Protein AF-A0A947CPV9-F1 (afdb_monomer_lite)

Foldseek 3Di:
DDDPPPPPPDPPPDPDLQLVQEPADDPLVSVLLSVLLSLCVSCVVCLLVDPDDQDDDPVLSVQLNVCSVPPSSVEREYEDDCVVVPQPDPDQWAFDDDPVDTYIYGPVVSCLVVQHWSLSSSLSSQQSVCVSSVGDFPCPAADPPDNPHTHRVSSVVSSVSCVVVVRGGRSVPDDDPPPPVPPD

Sequence (184 aa):
RFIIAAVLAFVFASGDAQANRTNNCSDEAQANIALAVRFINNNMDRLKNPPFSLGKRRGQRRRIHRKMDRKLGKLRYGCKAAVLCPVGDTKNGHAMWGIMGRKVRLCYDNMKHRGFQFCGLVRTVAHEFGHTVGIPKDPFAQHGKNRSDRVYQFGRFARELCEEAGLQRPLDALPRWTSWKKRY

pLDDT: mean 74.18, std 18.19, range [35.5, 95.12]

Secondary structure (DSSP, 8-state):
---------------TTTGGGEESS-HHHHHHHHHHHHHHHHTHHHHHS-SS-S-SSHHHHHHHHHHHHHHTTTPEEEEPPGGGS-TT----EEEEEETTEEEEEE-HHHHHHTT-BHHHHHHHHHHHHHHHHTPPPPSS-B-TT-TT-B--HHHHHHHHHHHHTT---BGGGSPPTTSGGG--

Structure (mmCIF, N/CA/C/O backbone):
data_AF-A0A947CPV9-F1
#
_entry.id   AF-A0A947CPV9-F1
#
loop_
_atom_site.group_PDB
_atom_site.id
_atom_site.type_symbol
_atom_site.label_atom_id
_atom_site.label_alt_id
_atom_site.label_comp_id
_atom_site.label_asym_id
_atom_site.label_entity_id
_atom_site.label_seq_id
_atom_site.pdbx_PDB_ins_code
_atom_site.Cartn_x
_atom_site.Cartn_y
_atom_site.Cartn_z
_atom_site.occupancy
_atom_site.B_iso_or_equiv
_atom_site.auth_seq_id
_atom_site.auth_comp_id
_atom_site.auth_asym_id
_atom_site.auth_atom_id
_atom_site.pdbx_PDB_model_num
ATOM 1 N N . ARG A 1 1 ? -3.943 -37.230 22.444 1.00 42.28 1 ARG A N 1
ATOM 2 C CA . ARG A 1 1 ? -3.894 -35.746 22.447 1.00 42.28 1 ARG A CA 1
ATOM 3 C C . ARG A 1 1 ? -3.947 -35.294 20.990 1.00 42.28 1 ARG A C 1
ATOM 5 O O . ARG A 1 1 ? -2.935 -35.396 20.316 1.00 42.28 1 ARG A O 1
ATOM 12 N N . PHE A 1 2 ? -5.121 -34.924 20.476 1.00 35.56 2 PHE A N 1
ATOM 13 C CA . PHE A 1 2 ? -5.287 -34.503 19.080 1.00 35.56 2 PHE A CA 1
ATOM 14 C C . PHE A 1 2 ? -5.106 -32.986 18.986 1.00 35.56 2 PHE A C 1
ATOM 16 O O . PHE A 1 2 ? -5.856 -32.238 19.608 1.00 35.56 2 PHE A O 1
ATOM 23 N N . ILE A 1 3 ? -4.088 -32.537 18.251 1.00 42.34 3 ILE A N 1
ATOM 24 C CA . ILE A 1 3 ? -3.888 -31.123 17.924 1.00 42.34 3 ILE A CA 1
ATOM 25 C C . ILE A 1 3 ? -4.722 -30.849 16.673 1.00 42.34 3 ILE A C 1
ATOM 27 O O . ILE A 1 3 ? -4.358 -31.261 15.574 1.00 42.34 3 ILE A O 1
ATOM 31 N N . ILE A 1 4 ? -5.867 -30.190 16.844 1.00 43.88 4 ILE A N 1
ATOM 32 C CA . ILE A 1 4 ? -6.674 -29.696 15.727 1.00 43.88 4 ILE A CA 1
ATOM 33 C C . ILE A 1 4 ? -5.951 -28.464 15.175 1.00 43.88 4 ILE A C 1
ATOM 35 O O . ILE A 1 4 ? -6.055 -27.366 15.720 1.00 43.88 4 ILE A O 1
ATOM 39 N N . ALA A 1 5 ? -5.175 -28.653 14.109 1.00 45.81 5 ALA A N 1
ATOM 40 C CA . ALA A 1 5 ? -4.642 -27.557 13.316 1.00 45.81 5 ALA A CA 1
ATOM 41 C C . ALA A 1 5 ? -5.803 -26.920 12.537 1.00 45.81 5 ALA A C 1
ATOM 43 O O . ALA A 1 5 ? -6.198 -27.397 11.475 1.00 45.81 5 ALA A O 1
ATOM 44 N N . ALA A 1 6 ? -6.391 -25.861 13.094 1.00 45.59 6 ALA A N 1
ATOM 45 C CA . ALA A 1 6 ? -7.371 -25.044 12.396 1.00 45.59 6 ALA A CA 1
ATOM 46 C C . ALA A 1 6 ? -6.669 -24.286 11.258 1.00 45.59 6 ALA A C 1
ATOM 48 O O . ALA A 1 6 ? -6.104 -23.210 11.452 1.00 45.59 6 ALA A O 1
ATOM 49 N N . VAL A 1 7 ? -6.676 -24.870 10.060 1.00 47.88 7 VAL A N 1
ATOM 50 C CA . VAL A 1 7 ? -6.301 -24.175 8.830 1.00 47.88 7 VAL A CA 1
ATOM 51 C C . VAL A 1 7 ? -7.384 -23.132 8.566 1.00 47.88 7 VAL A C 1
ATOM 53 O O . VAL A 1 7 ? -8.476 -23.449 8.099 1.00 47.88 7 VAL A O 1
ATOM 56 N N . LEU A 1 8 ? -7.096 -21.877 8.915 1.00 45.81 8 LEU A N 1
ATOM 57 C CA . LEU A 1 8 ? -7.877 -20.711 8.509 1.00 45.81 8 LEU A CA 1
ATOM 58 C C . LEU A 1 8 ? -7.854 -20.629 6.978 1.00 45.81 8 LEU A C 1
ATOM 60 O O . LEU A 1 8 ? -6.946 -20.054 6.378 1.00 45.81 8 LEU A O 1
ATOM 64 N N . ALA A 1 9 ? -8.849 -21.242 6.341 1.00 47.69 9 ALA A N 1
ATOM 65 C CA . ALA A 1 9 ? -9.106 -21.098 4.921 1.00 47.69 9 ALA A CA 1
ATOM 66 C C . ALA A 1 9 ? -9.527 -19.646 4.649 1.00 47.69 9 ALA A C 1
ATOM 68 O O . ALA A 1 9 ? -10.671 -19.246 4.866 1.00 47.69 9 ALA A O 1
ATOM 69 N N . PHE A 1 10 ? -8.574 -18.827 4.205 1.00 48.62 10 PHE A N 1
ATOM 70 C CA . PHE A 1 10 ? -8.852 -17.488 3.706 1.00 48.62 10 PHE A CA 1
ATOM 71 C C . PHE A 1 10 ? -9.607 -17.609 2.379 1.00 48.62 10 PHE A C 1
ATOM 73 O O . PHE A 1 10 ? -9.025 -17.890 1.334 1.00 48.62 10 PHE A O 1
ATOM 80 N N . VAL A 1 11 ? -10.919 -17.393 2.418 1.00 45.25 11 VAL A N 1
ATOM 81 C CA . VAL A 1 11 ? -11.762 -17.343 1.220 1.00 45.25 11 VAL A CA 1
ATOM 82 C C . VAL A 1 11 ? -11.415 -16.075 0.426 1.00 45.25 11 VAL A C 1
ATOM 84 O O . VAL A 1 11 ? -11.828 -14.968 0.768 1.00 45.25 11 VAL A O 1
ATOM 87 N N . PHE A 1 12 ? -10.627 -16.214 -0.645 1.00 51.81 12 PHE A N 1
ATOM 88 C CA . PHE A 1 12 ? -10.235 -15.120 -1.546 1.00 51.81 12 PHE A CA 1
ATOM 89 C C . PHE A 1 12 ? -11.281 -14.868 -2.649 1.00 51.81 12 PHE A C 1
ATOM 91 O O . PHE A 1 12 ? -10.961 -14.895 -3.837 1.00 51.81 12 PHE A O 1
ATOM 98 N N . ALA A 1 13 ? -12.531 -14.586 -2.284 1.00 45.84 13 ALA A N 1
ATOM 99 C CA . ALA A 1 13 ? -13.595 -14.309 -3.252 1.00 45.84 13 ALA A CA 1
ATOM 100 C C . ALA A 1 13 ? -13.910 -12.803 -3.348 1.00 45.84 13 ALA A C 1
ATOM 102 O O . ALA A 1 13 ? -14.811 -12.312 -2.682 1.00 45.84 13 ALA A O 1
ATOM 103 N N . SER A 1 14 ? -13.168 -12.071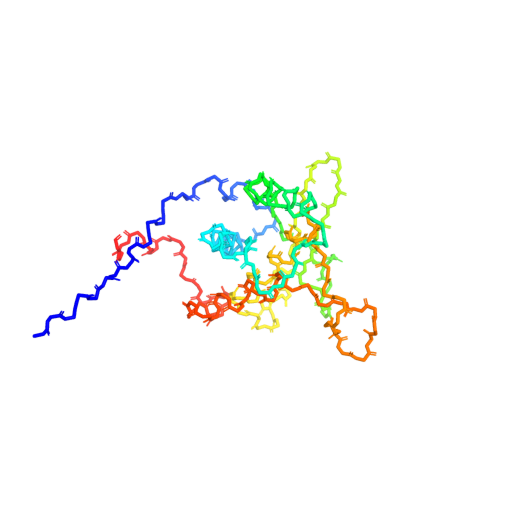 -4.191 1.00 45.62 14 SER A N 1
ATOM 104 C CA . SER A 1 14 ? -13.613 -10.797 -4.804 1.00 45.62 14 SER A CA 1
ATOM 105 C C . SER A 1 14 ? -12.570 -10.301 -5.821 1.00 45.62 14 SER A C 1
ATOM 107 O O . SER A 1 14 ? -11.715 -9.470 -5.505 1.00 45.62 14 SER A O 1
ATOM 109 N N . GLY A 1 15 ? -12.592 -10.891 -7.023 1.00 45.84 15 GLY A N 1
ATOM 110 C CA . GLY A 1 15 ? -11.608 -10.719 -8.102 1.00 45.84 15 GLY A CA 1
ATOM 111 C C . GLY A 1 15 ? -11.727 -9.444 -8.931 1.00 45.84 15 GLY A C 1
ATOM 112 O O . GLY A 1 15 ? -10.736 -8.753 -9.157 1.00 45.84 15 GLY A O 1
ATOM 113 N N . ASP A 1 16 ? -12.942 -9.120 -9.364 1.00 47.84 16 ASP A N 1
ATOM 114 C CA . ASP A 1 16 ? -13.071 -8.493 -10.685 1.00 47.84 16 ASP A CA 1
ATOM 115 C C . ASP A 1 16 ? -13.264 -6.968 -10.653 1.00 47.84 16 ASP A C 1
ATOM 117 O O . ASP A 1 16 ? -12.900 -6.262 -11.589 1.00 47.84 16 ASP A O 1
ATOM 121 N N . ALA A 1 17 ? -13.732 -6.397 -9.539 1.00 49.72 17 ALA A N 1
ATOM 122 C CA . ALA A 1 17 ? -14.000 -4.954 -9.450 1.00 49.72 17 ALA A CA 1
ATOM 123 C C . ALA A 1 17 ? -12.736 -4.069 -9.320 1.00 49.72 17 ALA A C 1
ATOM 125 O O . ALA A 1 17 ? -12.827 -2.836 -9.392 1.00 49.72 17 ALA A O 1
ATOM 126 N N . GLN A 1 18 ? -11.570 -4.678 -9.077 1.00 52.22 18 GLN A N 1
ATOM 127 C CA . GLN A 1 18 ? -10.341 -3.976 -8.690 1.00 52.22 18 GLN A CA 1
ATOM 128 C C . GLN A 1 18 ? -9.378 -3.744 -9.866 1.00 52.22 18 GLN A C 1
ATOM 130 O O . GLN A 1 18 ? -8.704 -2.715 -9.886 1.00 52.22 18 GLN A O 1
ATOM 135 N N . ALA A 1 19 ? -9.378 -4.626 -10.875 1.00 51.34 19 ALA A N 1
ATOM 136 C CA . ALA A 1 19 ? -8.541 -4.501 -12.074 1.00 51.34 19 ALA A CA 1
ATOM 137 C C . ALA A 1 19 ? -8.875 -3.236 -12.893 1.00 51.34 19 ALA A C 1
ATOM 139 O O . ALA A 1 19 ? -7.979 -2.476 -13.246 1.00 51.34 19 ALA A O 1
ATOM 140 N N . ASN A 1 20 ? -10.164 -2.900 -13.045 1.00 50.34 20 ASN A N 1
ATOM 141 C CA . ASN A 1 20 ? -10.637 -1.716 -13.790 1.00 50.34 20 ASN A CA 1
ATOM 142 C C . ASN A 1 20 ? -10.234 -0.348 -13.199 1.00 50.34 20 ASN A C 1
ATOM 144 O O . ASN A 1 20 ? -10.565 0.702 -13.754 1.00 50.34 20 ASN A O 1
ATOM 148 N N . ARG A 1 21 ? -9.560 -0.317 -12.044 1.00 63.84 21 ARG A N 1
ATOM 149 C CA . ARG A 1 21 ? -9.173 0.928 -11.359 1.00 63.84 21 ARG A CA 1
ATOM 150 C C . ARG A 1 21 ? -7.682 1.216 -11.435 1.00 63.84 21 ARG A C 1
ATOM 152 O O . ARG A 1 21 ? -7.289 2.268 -10.931 1.00 63.84 21 ARG A O 1
ATOM 159 N N . THR A 1 22 ? -6.899 0.337 -12.058 1.00 69.56 22 THR A N 1
ATOM 160 C CA . THR A 1 22 ? -5.463 0.515 -12.274 1.00 69.56 22 THR A CA 1
ATOM 161 C C . THR A 1 22 ? -5.210 0.847 -13.739 1.00 69.56 22 THR A C 1
ATOM 163 O O . THR A 1 22 ? -5.514 0.038 -14.602 1.00 69.56 22 THR A O 1
ATOM 166 N N . ASN A 1 23 ? -4.696 2.039 -14.045 1.00 75.38 23 ASN A N 1
ATOM 167 C CA . ASN A 1 23 ? -4.465 2.465 -15.429 1.00 75.38 23 ASN A CA 1
ATOM 168 C C . ASN A 1 23 ? -2.999 2.816 -15.710 1.00 75.38 23 ASN A C 1
ATOM 170 O O . ASN A 1 23 ? -2.238 3.125 -14.793 1.00 75.38 23 ASN A O 1
ATOM 174 N N . ASN A 1 24 ? -2.618 2.805 -16.992 1.00 79.12 24 ASN A N 1
ATOM 175 C CA . ASN A 1 24 ? -1.266 3.152 -17.444 1.00 79.12 24 ASN A CA 1
ATOM 176 C C . ASN A 1 24 ? -0.167 2.316 -16.754 1.00 79.12 24 ASN A C 1
ATOM 178 O O . ASN A 1 24 ? 0.847 2.854 -16.330 1.00 79.12 24 ASN A O 1
ATOM 182 N N . CYS A 1 25 ? -0.416 1.019 -16.584 1.00 80.75 25 CYS A N 1
ATOM 183 C CA . CYS A 1 25 ? 0.482 0.033 -15.983 1.00 80.75 25 CYS A CA 1
ATOM 184 C C . CYS A 1 25 ? 0.579 -1.177 -16.916 1.00 80.75 25 CYS A C 1
ATOM 186 O O . CYS A 1 25 ? -0.424 -1.520 -17.545 1.00 80.75 25 CYS A O 1
ATOM 188 N N . SER A 1 26 ? 1.719 -1.871 -16.926 1.00 84.50 26 SER A N 1
ATOM 189 C CA . SER A 1 26 ? 1.801 -3.223 -17.495 1.00 84.50 26 SER A CA 1
ATOM 190 C C . SER A 1 26 ? 0.854 -4.185 -16.766 1.00 84.50 26 SER A C 1
ATOM 192 O O . SER A 1 26 ? 0.526 -3.964 -15.597 1.00 84.50 26 SER A O 1
ATOM 194 N N . ASP A 1 27 ? 0.434 -5.269 -17.420 1.00 84.38 27 ASP A N 1
ATOM 195 C CA . ASP A 1 27 ? -0.468 -6.268 -16.822 1.00 84.38 27 ASP A CA 1
ATOM 196 C C . ASP A 1 27 ? 0.097 -6.864 -15.524 1.00 84.38 27 ASP A C 1
ATOM 198 O O . ASP A 1 27 ? -0.628 -7.061 -14.548 1.00 84.38 27 ASP A O 1
ATOM 202 N N . GLU A 1 28 ? 1.415 -7.082 -15.479 1.00 86.50 28 GLU A N 1
ATOM 203 C CA . GLU A 1 28 ? 2.136 -7.512 -14.276 1.00 86.50 28 GLU A CA 1
ATOM 204 C C . GLU A 1 28 ? 1.963 -6.501 -13.134 1.00 86.50 28 GLU A C 1
ATOM 206 O O . GLU A 1 28 ? 1.560 -6.862 -12.026 1.00 86.50 28 GLU A O 1
ATOM 211 N N . ALA A 1 29 ? 2.217 -5.217 -13.405 1.00 86.75 29 ALA A N 1
ATOM 212 C CA . ALA A 1 29 ? 2.064 -4.167 -12.411 1.00 86.75 29 ALA A CA 1
ATOM 213 C C . ALA A 1 29 ? 0.607 -4.052 -11.942 1.00 86.75 29 ALA A C 1
ATOM 215 O O . ALA A 1 29 ? 0.359 -3.923 -10.743 1.00 86.75 29 ALA A O 1
ATOM 216 N N . GLN A 1 30 ? -0.367 -4.160 -12.853 1.00 88.12 30 GLN A N 1
ATOM 217 C CA . GLN A 1 30 ? -1.789 -4.167 -12.499 1.00 88.12 30 GLN A CA 1
ATOM 218 C C . GLN A 1 30 ? -2.136 -5.327 -11.560 1.00 88.12 30 GLN A C 1
ATOM 220 O O . GLN A 1 30 ? -2.775 -5.101 -10.528 1.00 88.12 30 GLN A O 1
ATOM 225 N N . ALA A 1 31 ? -1.679 -6.542 -11.873 1.00 86.88 31 ALA A N 1
ATOM 226 C CA . ALA A 1 31 ? -1.910 -7.728 -11.054 1.00 86.88 31 ALA A CA 1
ATOM 227 C C . ALA A 1 31 ? -1.284 -7.590 -9.656 1.00 86.88 31 ALA A C 1
ATOM 229 O O . ALA A 1 31 ? -1.943 -7.857 -8.647 1.00 86.88 31 ALA A O 1
ATOM 230 N N . ASN A 1 32 ? -0.046 -7.102 -9.581 1.00 89.88 32 ASN A N 1
ATOM 231 C CA . ASN A 1 32 ? 0.669 -6.925 -8.319 1.00 89.88 32 ASN A CA 1
ATOM 232 C C . ASN A 1 32 ? 0.057 -5.820 -7.455 1.00 89.88 32 ASN A C 1
ATOM 234 O O . ASN A 1 32 ? -0.081 -5.983 -6.241 1.00 89.88 32 ASN A O 1
ATOM 238 N N . ILE A 1 33 ? -0.375 -4.715 -8.067 1.00 89.88 33 ILE A N 1
ATOM 239 C CA . ILE A 1 33 ? -1.100 -3.650 -7.370 1.00 89.88 33 ILE A CA 1
ATOM 240 C C . ILE A 1 33 ? -2.431 -4.186 -6.843 1.00 89.88 33 ILE A C 1
ATOM 242 O O . ILE A 1 33 ? -2.738 -3.987 -5.669 1.00 89.88 33 ILE A O 1
ATOM 246 N N . ALA A 1 34 ? -3.204 -4.904 -7.661 1.00 88.12 34 ALA A N 1
ATOM 247 C CA . ALA A 1 34 ? -4.466 -5.497 -7.226 1.00 88.12 34 ALA A CA 1
ATOM 248 C C . ALA A 1 34 ? -4.264 -6.464 -6.047 1.00 88.12 34 ALA A C 1
ATOM 250 O O . ALA A 1 34 ? -5.015 -6.410 -5.069 1.00 88.12 34 ALA A O 1
ATOM 251 N N . LEU A 1 35 ? -3.213 -7.290 -6.090 1.00 89.56 35 LEU A N 1
ATOM 252 C CA . LEU A 1 35 ? -2.854 -8.192 -4.997 1.00 89.56 35 LEU A CA 1
ATOM 253 C C . LEU A 1 35 ? -2.484 -7.423 -3.721 1.00 89.56 35 LEU A C 1
ATOM 255 O O . LEU A 1 35 ? -2.968 -7.761 -2.642 1.00 89.56 35 LEU A O 1
ATOM 259 N N . ALA A 1 36 ? -1.694 -6.353 -3.834 1.00 91.88 36 ALA A N 1
ATOM 260 C CA . ALA A 1 36 ? -1.336 -5.507 -2.699 1.00 91.88 36 ALA A CA 1
ATOM 261 C C . ALA A 1 36 ? -2.566 -4.830 -2.070 1.00 91.88 36 ALA A C 1
ATOM 263 O O . ALA A 1 36 ? -2.711 -4.815 -0.847 1.00 91.88 36 ALA A O 1
ATOM 264 N N . VAL A 1 37 ? -3.494 -4.308 -2.882 1.00 91.19 37 VAL A N 1
ATOM 265 C CA . VAL A 1 37 ? -4.730 -3.692 -2.369 1.00 91.19 37 VAL A CA 1
ATOM 266 C C . VAL A 1 37 ? -5.622 -4.736 -1.700 1.00 91.19 37 VAL A C 1
ATOM 268 O O . VAL A 1 37 ? -6.183 -4.460 -0.638 1.00 91.19 37 VAL A O 1
ATOM 271 N N . ARG A 1 38 ? -5.727 -5.946 -2.262 1.00 90.38 38 ARG A N 1
ATOM 272 C CA . ARG A 1 38 ? -6.459 -7.049 -1.627 1.00 90.38 38 ARG A CA 1
ATOM 273 C C . ARG A 1 38 ? -5.841 -7.448 -0.296 1.00 90.38 38 ARG A C 1
ATOM 275 O O . ARG A 1 38 ? -6.574 -7.605 0.672 1.00 90.38 38 ARG A O 1
ATOM 282 N N . PHE A 1 39 ? -4.516 -7.558 -0.226 1.00 92.94 39 PHE A N 1
ATOM 283 C CA . PHE A 1 39 ? -3.817 -7.842 1.024 1.00 92.94 39 PHE A CA 1
ATOM 284 C C . PHE A 1 39 ? -4.170 -6.811 2.108 1.00 92.94 39 PHE A C 1
ATOM 286 O O . PHE A 1 39 ? -4.530 -7.183 3.224 1.00 92.94 39 PHE A O 1
ATOM 293 N N . ILE A 1 40 ? -4.141 -5.517 1.764 1.00 92.75 40 ILE A N 1
ATOM 294 C CA . ILE A 1 40 ? -4.524 -4.426 2.674 1.00 92.75 40 ILE A CA 1
ATOM 295 C C . ILE A 1 40 ? -5.996 -4.547 3.084 1.00 92.75 40 ILE A C 1
ATOM 297 O O . ILE A 1 40 ? -6.321 -4.365 4.254 1.00 92.75 40 ILE A O 1
ATOM 301 N N . ASN A 1 41 ? -6.890 -4.860 2.144 1.00 92.00 41 ASN A N 1
ATOM 302 C CA . ASN A 1 41 ? -8.313 -5.033 2.426 1.00 92.00 41 ASN A CA 1
ATOM 303 C C . ASN A 1 41 ? -8.566 -6.199 3.394 1.00 92.00 41 ASN A C 1
ATOM 305 O O . ASN A 1 41 ? -9.294 -6.040 4.368 1.00 92.00 41 ASN A O 1
ATOM 309 N N . ASN A 1 42 ? -7.909 -7.336 3.173 1.00 92.38 42 ASN A N 1
ATOM 310 C CA . ASN A 1 42 ? -8.047 -8.532 4.005 1.00 92.38 42 ASN A CA 1
ATOM 311 C C . ASN A 1 42 ? -7.448 -8.350 5.407 1.00 92.38 42 ASN A C 1
ATOM 313 O O . ASN A 1 42 ? -7.851 -9.032 6.341 1.00 92.38 42 ASN A O 1
ATOM 317 N N . ASN A 1 43 ? -6.513 -7.412 5.572 1.00 94.50 43 ASN A N 1
ATOM 318 C CA . ASN A 1 43 ? -5.910 -7.069 6.860 1.00 94.50 43 ASN A CA 1
ATOM 319 C C . ASN A 1 43 ? -6.466 -5.763 7.452 1.00 94.50 43 ASN A C 1
ATOM 321 O O . ASN A 1 43 ? -5.884 -5.208 8.388 1.00 94.50 43 ASN A O 1
ATOM 325 N N . MET A 1 44 ? -7.585 -5.250 6.929 1.00 92.75 44 MET A N 1
ATOM 326 C CA . MET A 1 44 ? -8.114 -3.938 7.307 1.00 92.75 44 MET A CA 1
ATOM 327 C C . MET A 1 44 ? -8.416 -3.828 8.808 1.00 92.75 44 MET A C 1
ATOM 329 O O . MET A 1 44 ? -8.208 -2.766 9.395 1.00 92.75 44 MET A O 1
ATOM 333 N N . ASP A 1 45 ? -8.853 -4.908 9.454 1.00 92.81 45 ASP A N 1
ATOM 334 C CA . ASP A 1 45 ? -9.164 -4.897 10.887 1.00 92.81 45 ASP A CA 1
ATOM 335 C C . ASP A 1 45 ? -7.914 -4.763 11.761 1.00 92.81 45 ASP A C 1
ATOM 337 O O . ASP A 1 45 ? -7.914 -3.973 12.711 1.00 92.81 45 ASP A O 1
ATOM 341 N N . ARG A 1 46 ? -6.812 -5.429 11.388 1.00 93.25 46 ARG A N 1
ATOM 342 C CA . ARG A 1 46 ? -5.497 -5.228 12.023 1.00 93.25 46 ARG A CA 1
ATOM 343 C C . ARG A 1 46 ? -4.995 -3.807 11.760 1.00 93.25 46 ARG A C 1
ATOM 345 O O . ARG A 1 46 ? -4.553 -3.119 12.672 1.00 93.25 46 ARG A O 1
ATOM 352 N N . LEU A 1 47 ? -5.141 -3.321 10.529 1.00 91.62 47 LEU A N 1
ATOM 353 C CA . LEU A 1 47 ? -4.713 -1.979 10.120 1.00 91.62 47 LEU A CA 1
ATOM 354 C C . LEU A 1 47 ? -5.506 -0.836 10.782 1.00 91.62 47 LEU A C 1
ATOM 356 O O . LEU A 1 47 ? -4.975 0.265 10.927 1.00 91.62 47 LEU A O 1
ATOM 360 N N . LYS A 1 48 ? -6.759 -1.066 11.190 1.00 92.06 48 LYS A N 1
ATOM 361 C CA . LYS A 1 48 ? -7.570 -0.123 11.989 1.00 92.06 48 LYS A CA 1
ATOM 362 C C . LYS A 1 48 ? -7.199 -0.116 13.470 1.00 92.06 48 LYS A C 1
ATOM 364 O O . LYS A 1 48 ? -7.495 0.857 14.161 1.00 92.06 48 LYS A O 1
ATOM 369 N N . ASN A 1 49 ? -6.562 -1.177 13.951 1.00 91.06 49 ASN A N 1
ATOM 370 C CA . ASN A 1 49 ? -6.134 -1.319 15.338 1.00 91.06 49 ASN A CA 1
ATOM 371 C C . ASN A 1 49 ? -4.619 -1.572 15.421 1.00 91.06 49 ASN A C 1
ATOM 373 O O . ASN A 1 49 ? -4.200 -2.582 15.984 1.00 91.06 49 ASN A O 1
ATOM 377 N N . PRO A 1 50 ? -3.786 -0.693 14.835 1.00 88.12 50 PRO A N 1
ATOM 378 C CA . PRO A 1 50 ? -2.348 -0.890 14.859 1.00 88.12 50 PRO A CA 1
ATOM 379 C C . PRO A 1 50 ? -1.774 -0.590 16.256 1.00 88.12 50 PRO A C 1
ATOM 381 O O . PRO A 1 50 ? -2.438 0.068 17.063 1.00 88.12 50 PRO A O 1
ATOM 384 N N . PRO A 1 51 ? -0.509 -0.961 16.530 1.00 85.88 51 PRO A N 1
ATOM 385 C CA . PRO A 1 51 ? 0.165 -0.661 17.800 1.00 85.88 51 PRO A CA 1
ATOM 386 C C . PRO A 1 51 ? 0.489 0.835 18.002 1.00 85.88 51 PRO A C 1
ATOM 388 O O . PRO A 1 51 ? 1.180 1.205 18.946 1.00 85.88 51 PRO A O 1
ATOM 391 N N . PHE A 1 52 ? 0.004 1.718 17.125 1.00 84.62 52 PHE A N 1
ATOM 392 C CA . PHE A 1 52 ? 0.202 3.163 17.191 1.00 84.62 52 PHE A CA 1
ATOM 393 C C . PHE A 1 52 ? -1.122 3.920 17.058 1.00 84.62 52 PHE A C 1
ATOM 395 O O . PHE A 1 52 ? -2.138 3.414 16.580 1.00 84.62 52 PHE A O 1
ATOM 402 N N . SER A 1 53 ? -1.125 5.185 17.474 1.00 84.50 53 SER A N 1
ATOM 403 C CA . SER A 1 53 ? -2.340 5.992 17.432 1.00 84.50 53 SER A CA 1
ATOM 404 C C . SER A 1 53 ? -2.675 6.448 16.011 1.00 84.50 53 SER A C 1
ATOM 406 O O . SER A 1 53 ? -1.966 7.254 15.415 1.00 84.50 53 SER A O 1
ATOM 408 N N . LEU A 1 54 ? -3.838 6.031 15.500 1.00 83.94 54 LEU A N 1
ATOM 409 C CA . LEU A 1 54 ? -4.415 6.595 14.273 1.00 83.94 54 LEU A CA 1
ATOM 410 C C . LEU A 1 54 ? -4.923 8.036 14.455 1.00 83.94 54 LEU A C 1
ATOM 412 O O . LEU A 1 54 ? -5.332 8.667 13.490 1.00 83.94 54 LEU A O 1
ATOM 416 N N . GLY A 1 55 ? -4.931 8.589 15.668 1.00 81.19 55 GLY A N 1
ATOM 417 C CA . GLY A 1 55 ? -5.360 9.962 15.919 1.00 81.19 55 GLY A CA 1
ATOM 418 C C . GLY A 1 55 ? -5.491 10.259 17.406 1.00 81.19 55 GLY A C 1
ATOM 419 O O . GLY A 1 55 ? -5.902 9.404 18.187 1.00 81.19 55 GLY A O 1
ATOM 420 N N . LYS A 1 56 ? -5.199 11.500 17.802 1.00 81.06 56 LYS A N 1
ATOM 421 C CA . LYS A 1 56 ? -5.121 11.902 19.219 1.00 81.06 56 LYS A CA 1
ATOM 422 C C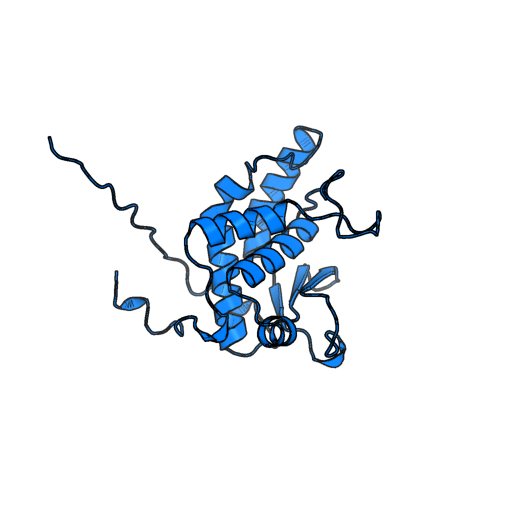 . LYS A 1 56 ? -6.473 11.869 19.941 1.00 81.06 56 LYS A C 1
ATOM 424 O O . LYS 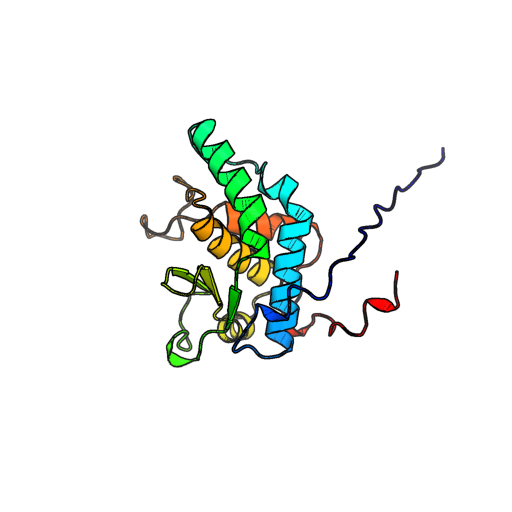A 1 56 ? -6.518 11.748 21.156 1.00 81.06 56 LYS A O 1
ATOM 429 N N . ARG A 1 57 ? -7.584 12.007 19.205 1.00 86.88 57 ARG A N 1
ATOM 430 C CA . ARG A 1 57 ? -8.945 12.122 19.762 1.00 86.88 57 ARG A CA 1
ATOM 431 C C . ARG A 1 57 ? -9.858 11.005 19.248 1.00 86.88 57 ARG A C 1
ATOM 433 O O . ARG A 1 57 ? -9.803 10.658 18.066 1.00 86.88 57 ARG A O 1
ATOM 440 N N . ARG A 1 58 ? -10.788 10.520 20.086 1.00 86.81 58 ARG A N 1
ATOM 441 C CA . ARG A 1 58 ? -11.788 9.480 19.731 1.00 86.81 58 ARG A CA 1
ATOM 442 C C . ARG A 1 58 ? -12.559 9.813 18.447 1.00 86.81 58 ARG A C 1
ATOM 444 O O . ARG A 1 58 ? -12.700 8.964 17.568 1.00 86.81 58 ARG A O 1
ATOM 451 N N . GLY A 1 59 ? -13.007 11.062 18.300 1.00 87.56 59 GLY A N 1
ATOM 452 C CA . GLY A 1 59 ? -13.727 11.520 17.105 1.00 87.56 59 GLY A CA 1
ATOM 453 C C . GLY A 1 59 ? -12.880 11.487 15.826 1.00 87.56 59 GLY A C 1
ATOM 454 O O . GLY A 1 59 ? -13.375 11.100 14.766 1.00 87.56 59 GLY A O 1
ATOM 455 N N . GLN A 1 60 ? -11.589 11.822 15.925 1.00 87.56 60 GLN A N 1
ATOM 456 C CA . GLN A 1 60 ? -10.650 11.742 14.802 1.00 87.56 60 GLN A CA 1
ATOM 457 C C . GLN A 1 60 ? -10.431 10.285 14.381 1.00 87.56 60 GLN A C 1
ATOM 459 O O . GLN A 1 60 ? -10.563 9.977 13.197 1.00 87.56 60 GLN A O 1
ATOM 464 N N . ARG A 1 61 ? -10.194 9.386 15.347 1.00 88.31 61 ARG A N 1
ATOM 465 C CA . ARG A 1 61 ? -10.059 7.940 15.101 1.00 88.31 61 ARG A CA 1
ATOM 466 C C . ARG A 1 61 ? -11.291 7.374 14.395 1.00 88.31 61 ARG A C 1
ATOM 468 O O . ARG A 1 61 ? -11.167 6.789 13.323 1.00 88.31 61 ARG A O 1
ATOM 475 N N . ARG A 1 62 ? -12.498 7.660 14.904 1.00 91.31 62 ARG A N 1
ATOM 476 C CA . ARG A 1 62 ? -13.765 7.236 14.274 1.00 91.31 62 ARG A CA 1
ATOM 477 C C . ARG A 1 62 ? -13.890 7.741 12.832 1.00 91.31 62 ARG A C 1
ATOM 479 O O . ARG A 1 62 ? -14.358 7.012 11.959 1.00 91.31 62 ARG A O 1
ATOM 486 N N . ARG A 1 63 ? -13.473 8.984 12.562 1.00 90.94 63 ARG A N 1
ATOM 487 C CA . ARG A 1 63 ? -13.480 9.565 11.209 1.00 90.94 63 ARG A CA 1
ATOM 488 C C . ARG A 1 63 ? -12.482 8.865 10.285 1.00 90.94 63 ARG A C 1
ATOM 490 O O . ARG A 1 63 ? -12.800 8.675 9.114 1.00 90.94 63 ARG A O 1
ATOM 497 N N . ILE A 1 64 ? -11.309 8.487 10.787 1.00 91.38 64 ILE A N 1
ATOM 498 C CA . ILE A 1 64 ? -10.294 7.752 10.022 1.00 91.38 64 ILE A CA 1
ATOM 499 C C . ILE A 1 64 ? -10.782 6.343 9.697 1.00 91.38 64 ILE A C 1
ATOM 501 O O . ILE A 1 64 ? -10.789 6.000 8.520 1.00 91.38 64 ILE A O 1
ATOM 505 N N . HIS A 1 65 ? -11.320 5.597 10.666 1.00 92.25 65 HIS A N 1
ATOM 506 C CA . HIS A 1 65 ? -11.878 4.257 10.425 1.00 92.25 65 HIS A CA 1
ATOM 507 C C . HIS A 1 65 ? -12.963 4.305 9.339 1.00 92.25 65 HIS A C 1
ATOM 509 O O . HIS A 1 65 ? -12.852 3.636 8.317 1.00 92.25 65 HIS A O 1
ATOM 515 N N . ARG A 1 66 ? -13.927 5.232 9.468 1.00 91.69 66 ARG A N 1
ATOM 516 C CA . ARG A 1 66 ? -14.975 5.453 8.453 1.00 91.69 66 ARG A CA 1
ATOM 517 C C . ARG A 1 66 ? -14.418 5.783 7.067 1.00 91.69 66 ARG A C 1
ATOM 519 O O . ARG A 1 66 ? -15.043 5.459 6.059 1.00 91.69 66 ARG A O 1
ATOM 526 N N . LYS A 1 67 ? -13.301 6.513 6.990 1.00 90.19 67 LYS A N 1
ATOM 527 C CA . LYS A 1 67 ? -12.635 6.808 5.717 1.00 90.19 67 LYS A CA 1
ATOM 528 C C . LYS A 1 67 ? -11.933 5.565 5.177 1.00 90.19 67 LYS A C 1
ATOM 530 O O . LYS A 1 67 ? -11.976 5.385 3.967 1.00 90.19 67 LYS A O 1
ATOM 535 N N . MET A 1 68 ? -11.322 4.746 6.031 1.00 90.31 68 MET A N 1
ATOM 536 C CA . MET A 1 68 ? -10.673 3.501 5.625 1.00 90.31 68 MET A CA 1
ATOM 537 C C . MET A 1 68 ? -11.685 2.550 4.976 1.00 90.31 68 MET A C 1
ATOM 539 O O . MET A 1 68 ? -11.476 2.155 3.831 1.00 90.31 68 MET A O 1
ATOM 543 N N . ASP A 1 69 ? -12.838 2.348 5.623 1.00 88.31 69 ASP A N 1
ATOM 544 C CA . ASP A 1 69 ? -13.945 1.516 5.121 1.00 88.31 69 ASP A CA 1
ATOM 545 C C . ASP A 1 69 ? -14.427 1.937 3.732 1.00 88.31 69 ASP A C 1
ATOM 547 O O . ASP A 1 69 ? -14.693 1.123 2.856 1.00 88.31 69 ASP A O 1
ATOM 551 N N . ARG A 1 70 ? -14.552 3.249 3.512 1.00 85.88 70 ARG A N 1
ATOM 552 C CA . ARG A 1 70 ? -15.191 3.776 2.301 1.00 85.88 70 ARG A CA 1
ATOM 553 C C . ARG A 1 70 ? -14.239 3.995 1.141 1.00 85.88 70 ARG A C 1
ATOM 555 O O . ARG A 1 70 ? -14.718 4.179 0.022 1.00 85.88 70 ARG A O 1
ATOM 562 N N . LYS A 1 71 ? -12.936 4.143 1.398 1.00 83.56 71 LYS A N 1
ATOM 563 C CA . LYS A 1 71 ? -12.015 4.718 0.408 1.00 83.56 71 LYS A CA 1
ATOM 564 C C . LYS A 1 71 ? -11.075 3.724 -0.230 1.00 83.56 71 LYS A C 1
ATOM 566 O O . LYS A 1 71 ? -10.733 3.984 -1.376 1.00 83.56 71 LYS A O 1
ATOM 571 N N . LEU A 1 72 ? -10.685 2.634 0.437 1.00 80.56 72 LEU A N 1
ATOM 572 C CA . LEU A 1 72 ? -9.719 1.701 -0.155 1.00 80.56 72 LEU A CA 1
ATOM 573 C C . LEU A 1 72 ? -10.241 1.161 -1.489 1.00 80.56 72 LEU A C 1
ATOM 575 O O . LEU A 1 72 ? -9.597 1.327 -2.518 1.00 80.56 72 LEU A O 1
ATOM 579 N N . GLY A 1 73 ? -11.475 0.649 -1.493 1.00 74.81 73 GLY A N 1
ATOM 580 C CA . GLY A 1 73 ? -12.119 0.173 -2.715 1.00 74.81 73 GLY A CA 1
ATOM 581 C C . GLY A 1 73 ? -12.356 1.269 -3.758 1.00 74.81 73 GLY A C 1
ATOM 582 O O . GLY A 1 73 ? -12.478 0.957 -4.933 1.00 74.81 73 GLY A O 1
ATOM 583 N N . LYS A 1 74 ? -12.400 2.553 -3.372 1.00 79.56 74 LYS A N 1
ATOM 584 C CA . LYS A 1 74 ? -12.644 3.703 -4.270 1.00 79.56 74 LYS A CA 1
ATOM 585 C C . LYS A 1 74 ? -11.371 4.343 -4.819 1.00 79.56 74 LYS A C 1
ATOM 587 O O . LYS A 1 74 ? -11.476 5.241 -5.653 1.00 79.56 74 LYS A O 1
ATOM 592 N N . LEU A 1 75 ? -10.198 3.927 -4.350 1.00 79.56 75 LEU A N 1
ATOM 593 C CA . LEU A 1 75 ? -8.944 4.429 -4.883 1.00 79.56 75 LEU A CA 1
ATOM 594 C C . LEU A 1 75 ? -8.731 3.917 -6.304 1.00 79.56 75 LEU A C 1
ATOM 596 O O . LEU A 1 75 ? -8.939 2.743 -6.603 1.00 79.56 75 LEU A O 1
ATOM 600 N N . ARG A 1 76 ? -8.318 4.835 -7.174 1.00 83.56 76 ARG A N 1
ATOM 601 C CA . ARG A 1 76 ? -7.805 4.505 -8.500 1.00 83.56 76 ARG A CA 1
ATOM 602 C C . ARG A 1 76 ? -6.292 4.482 -8.410 1.00 83.56 76 ARG A C 1
ATOM 604 O O . ARG A 1 76 ? -5.701 5.425 -7.881 1.00 83.56 76 ARG A O 1
ATOM 611 N N . TYR A 1 77 ? -5.695 3.419 -8.907 1.00 83.19 77 TYR A N 1
ATOM 612 C CA . TYR A 1 77 ? -4.256 3.254 -8.962 1.00 83.19 77 TYR A CA 1
ATOM 613 C C . TYR A 1 77 ? -3.778 3.524 -10.385 1.00 83.19 77 TYR A C 1
ATOM 615 O O . TYR A 1 77 ? -4.545 3.457 -11.341 1.00 83.19 77 TYR A O 1
ATOM 623 N N . GLY A 1 78 ? -2.512 3.858 -10.547 1.00 81.38 78 GLY A N 1
ATOM 624 C CA . GLY A 1 78 ? -1.910 3.898 -11.867 1.00 81.38 78 GLY A CA 1
ATOM 625 C C . GLY A 1 78 ? -0.404 3.971 -11.777 1.00 81.38 78 GLY A C 1
ATOM 626 O O . GLY A 1 78 ? 0.137 4.435 -10.771 1.00 81.38 78 GLY A O 1
ATOM 627 N N . CYS A 1 79 ? 0.278 3.520 -12.816 1.00 78.88 79 CYS A N 1
ATOM 628 C CA . CYS A 1 79 ? 1.723 3.625 -12.890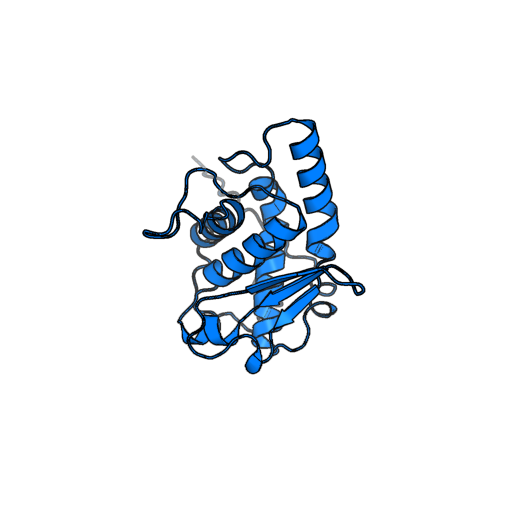 1.00 78.88 79 CYS A CA 1
ATOM 629 C C . CYS A 1 79 ? 2.030 4.964 -13.553 1.00 78.88 79 CYS A C 1
ATOM 631 O O . CYS A 1 79 ? 1.353 5.416 -14.484 1.00 78.88 79 CYS A O 1
ATOM 633 N N . LYS A 1 80 ? 2.966 5.706 -12.969 1.00 71.62 80 LYS A N 1
ATOM 634 C CA . LYS A 1 80 ? 3.363 7.006 -13.515 1.00 71.62 80 LYS A CA 1
ATOM 635 C C . LYS A 1 80 ? 4.154 6.780 -14.809 1.00 71.62 80 LYS A C 1
ATOM 637 O O . LYS A 1 80 ? 4.910 5.825 -14.905 1.00 71.62 80 LYS A O 1
ATOM 642 N N . ALA A 1 81 ? 4.012 7.695 -15.767 1.00 58.81 81 ALA A N 1
ATOM 643 C CA . ALA A 1 81 ? 4.910 7.766 -16.918 1.00 58.81 81 ALA A CA 1
ATOM 644 C C . ALA A 1 81 ? 6.348 8.080 -16.463 1.00 58.81 81 ALA A C 1
ATOM 646 O O . ALA A 1 81 ? 6.528 8.801 -15.474 1.00 58.81 81 ALA A O 1
ATOM 647 N N . ALA A 1 82 ? 7.343 7.598 -17.214 1.00 56.44 82 ALA A N 1
ATOM 648 C CA . ALA A 1 82 ? 8.773 7.717 -16.903 1.00 56.44 82 ALA A CA 1
ATOM 649 C C . ALA A 1 82 ? 9.219 9.152 -16.554 1.00 56.44 82 ALA A C 1
ATOM 651 O O . ALA A 1 82 ? 10.001 9.353 -15.633 1.00 56.44 82 ALA A O 1
ATOM 652 N N . VAL A 1 83 ? 8.636 10.171 -17.197 1.00 55.59 83 VAL A N 1
ATOM 653 C CA . VAL A 1 83 ? 8.944 11.596 -16.951 1.00 55.59 83 VAL A CA 1
ATOM 654 C C . VAL A 1 83 ? 8.663 12.035 -15.502 1.00 55.59 83 VAL A C 1
ATOM 656 O O . VAL A 1 83 ? 9.330 12.918 -14.976 1.00 55.59 83 VAL A O 1
ATOM 659 N N . LEU A 1 84 ? 7.685 11.423 -14.824 1.00 61.75 84 LEU A N 1
ATOM 660 C CA . LEU A 1 84 ? 7.290 11.775 -13.450 1.00 61.75 84 LEU A CA 1
ATOM 661 C C . LEU A 1 84 ? 7.845 10.823 -12.380 1.00 61.75 84 LEU A C 1
ATOM 663 O O . LEU A 1 84 ? 7.559 11.028 -11.193 1.00 61.75 84 LEU A O 1
ATOM 667 N N . CYS A 1 85 ? 8.558 9.785 -12.811 1.00 69.44 85 CYS A N 1
ATOM 668 C CA . CYS A 1 85 ? 9.352 8.865 -12.004 1.00 69.44 85 CYS A CA 1
ATOM 669 C C . CYS A 1 85 ? 10.728 8.740 -12.673 1.00 69.44 85 CYS A C 1
ATOM 671 O O . CYS A 1 85 ? 11.045 7.664 -13.185 1.00 69.44 85 CYS A O 1
ATOM 673 N N . PRO A 1 86 ? 11.517 9.829 -12.743 1.00 66.12 86 PRO A N 1
ATOM 674 C CA . PRO A 1 86 ? 12.796 9.784 -13.432 1.00 66.12 86 PRO A CA 1
ATOM 675 C C . PRO A 1 86 ? 13.675 8.686 -12.828 1.00 66.12 86 PRO A C 1
ATOM 677 O O . PRO A 1 86 ? 13.611 8.401 -11.626 1.00 66.12 86 PRO A O 1
ATOM 680 N N . VAL A 1 87 ? 14.459 8.029 -13.678 1.00 63.94 87 VAL A N 1
ATOM 681 C CA . VAL A 1 87 ? 15.407 6.997 -13.247 1.00 63.94 87 VAL A CA 1
ATOM 682 C C . VAL A 1 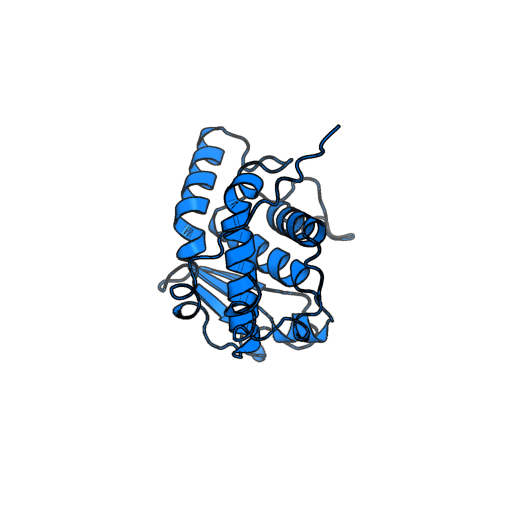87 ? 16.353 7.622 -12.215 1.00 63.94 87 VAL A C 1
ATOM 684 O O . VAL A 1 87 ? 16.881 8.707 -12.435 1.00 63.94 87 VAL A O 1
ATOM 687 N N . GLY A 1 88 ? 16.510 6.971 -11.060 1.00 60.50 88 GLY A N 1
ATOM 688 C CA . GLY A 1 88 ? 17.267 7.503 -9.919 1.00 60.50 88 GLY A CA 1
ATOM 689 C C . GLY A 1 88 ? 16.434 8.254 -8.869 1.00 60.50 88 GLY A C 1
ATOM 690 O O . GLY A 1 88 ? 16.946 8.514 -7.781 1.00 60.50 88 GLY A O 1
ATOM 691 N N . ASP A 1 89 ? 15.150 8.547 -9.118 1.00 67.62 89 ASP A N 1
ATOM 692 C CA . ASP A 1 89 ? 14.262 9.078 -8.073 1.00 67.62 89 ASP A CA 1
ATOM 693 C C . ASP A 1 89 ? 14.041 8.028 -6.968 1.00 67.62 89 ASP A C 1
ATOM 695 O O . ASP A 1 89 ? 13.823 6.838 -7.218 1.00 67.62 89 ASP A O 1
ATOM 699 N N . THR A 1 90 ? 14.077 8.478 -5.715 1.00 67.62 90 THR A N 1
ATOM 700 C CA . THR A 1 90 ? 13.864 7.628 -4.539 1.00 67.62 90 THR A CA 1
ATOM 701 C C . THR A 1 90 ? 12.383 7.437 -4.220 1.00 67.62 90 THR A C 1
ATOM 703 O O . THR A 1 90 ? 12.030 6.513 -3.479 1.00 67.62 90 THR A O 1
ATOM 706 N N . LYS A 1 91 ? 11.500 8.257 -4.805 1.00 68.94 91 LYS A N 1
ATOM 707 C CA . LYS A 1 91 ? 10.051 8.194 -4.584 1.00 68.94 91 LYS A CA 1
ATOM 708 C C . LYS A 1 91 ? 9.445 6.918 -5.170 1.00 68.94 91 LYS A C 1
ATOM 710 O O . LYS A 1 91 ? 9.647 6.569 -6.328 1.00 68.94 91 LYS A O 1
ATOM 715 N N . ASN A 1 92 ? 8.644 6.232 -4.357 1.00 74.81 92 ASN A N 1
ATOM 716 C CA . ASN A 1 92 ? 7.980 4.979 -4.741 1.00 74.81 92 ASN A CA 1
ATOM 717 C C . ASN A 1 92 ? 6.541 5.204 -5.228 1.00 74.81 92 ASN A C 1
ATOM 719 O O . ASN A 1 92 ? 5.992 4.392 -5.971 1.00 74.81 92 ASN A O 1
ATOM 723 N N . GLY A 1 93 ? 5.918 6.311 -4.827 1.00 67.88 93 GLY A N 1
ATOM 724 C CA . GLY A 1 93 ? 4.531 6.615 -5.141 1.00 67.88 93 GLY A CA 1
ATOM 725 C C . GLY A 1 93 ? 4.123 8.021 -4.716 1.00 67.88 93 GLY A C 1
ATOM 726 O O . GLY A 1 93 ? 4.915 8.768 -4.143 1.00 67.88 93 GLY A O 1
ATOM 727 N N . HIS A 1 94 ? 2.899 8.390 -5.089 1.00 68.12 94 HIS A N 1
ATOM 728 C CA . HIS A 1 94 ? 2.270 9.665 -4.775 1.00 68.12 94 HIS A CA 1
ATOM 729 C C . HIS A 1 94 ? 0.749 9.528 -4.677 1.00 68.12 94 HIS A C 1
ATOM 731 O O . HIS A 1 94 ? 0.090 9.098 -5.629 1.00 68.12 94 HIS A O 1
ATOM 737 N N . ALA A 1 95 ? 0.166 10.019 -3.592 1.00 62.91 95 ALA A N 1
ATOM 738 C CA . ALA A 1 95 ? -1.250 10.331 -3.506 1.00 62.91 95 ALA A CA 1
ATOM 739 C C . ALA A 1 95 ? -1.518 11.683 -4.184 1.00 62.91 95 ALA A C 1
ATOM 741 O O . ALA A 1 95 ? -1.037 12.727 -3.746 1.00 62.91 95 ALA A O 1
ATOM 742 N N . MET A 1 96 ? -2.304 11.671 -5.260 1.00 59.72 96 MET A N 1
ATOM 743 C CA . MET A 1 96 ? -2.745 12.877 -5.955 1.00 59.72 96 MET A CA 1
ATOM 744 C C . MET A 1 96 ? -4.197 13.204 -5.614 1.00 59.72 96 MET A C 1
ATOM 746 O O . MET A 1 96 ? -5.085 12.341 -5.618 1.00 59.72 96 MET A O 1
ATOM 750 N N . TRP A 1 97 ? -4.431 14.492 -5.384 1.00 53.34 97 TRP A N 1
ATOM 751 C CA . TRP A 1 97 ? -5.742 15.077 -5.147 1.00 53.34 97 TRP A CA 1
ATOM 752 C C . TRP A 1 97 ? -6.095 15.952 -6.348 1.00 53.34 97 TRP A C 1
ATOM 754 O O . TRP A 1 97 ? -5.345 16.862 -6.682 1.00 53.34 97 TRP A O 1
ATOM 764 N N . GLY A 1 98 ? -7.205 15.659 -7.024 1.00 48.34 98 GLY A N 1
ATOM 765 C CA . GLY A 1 98 ? -7.667 16.446 -8.166 1.00 48.34 98 GLY A CA 1
ATOM 766 C C . GLY A 1 98 ? -9.164 16.285 -8.419 1.00 48.34 98 GLY A C 1
ATOM 767 O O . GLY A 1 98 ? -9.828 15.471 -7.773 1.00 48.34 98 GLY A O 1
ATOM 768 N N . ILE A 1 99 ? -9.676 17.050 -9.389 1.00 37.94 99 ILE A N 1
ATOM 769 C CA . ILE A 1 99 ? -11.104 17.152 -9.751 1.00 37.94 99 ILE A CA 1
ATOM 770 C C . ILE A 1 99 ? -11.698 15.779 -10.130 1.00 37.94 99 ILE A C 1
ATOM 772 O O . ILE A 1 99 ? -12.829 15.465 -9.779 1.00 37.94 99 ILE A O 1
ATOM 776 N N . MET A 1 100 ? -10.901 14.895 -10.744 1.00 43.62 100 MET A N 1
ATOM 777 C CA . MET A 1 100 ? -11.301 13.531 -11.139 1.00 43.62 100 MET A CA 1
ATOM 778 C C . MET A 1 100 ? -11.169 12.462 -10.032 1.00 43.62 100 MET A C 1
ATOM 780 O O . MET A 1 100 ? -11.077 11.263 -10.319 1.00 43.62 100 MET A O 1
ATOM 784 N N . GLY A 1 101 ? -11.132 12.874 -8.764 1.00 55.59 101 GLY A N 1
ATOM 785 C CA . GLY A 1 101 ? -11.104 11.977 -7.611 1.00 55.59 101 GLY A CA 1
ATOM 786 C C . GLY A 1 101 ? -9.703 11.589 -7.124 1.00 55.59 101 GLY A C 1
ATOM 787 O O . GLY A 1 101 ? -8.679 12.105 -7.569 1.00 55.59 101 GLY A O 1
ATOM 788 N N . ARG A 1 102 ? -9.670 10.683 -6.139 1.00 69.25 102 ARG A N 1
ATOM 789 C CA . ARG A 1 102 ? -8.456 10.272 -5.411 1.00 69.25 102 ARG A CA 1
ATOM 790 C C . ARG A 1 102 ? -7.685 9.239 -6.230 1.00 69.25 102 ARG A C 1
ATOM 792 O O . ARG A 1 102 ? -8.189 8.133 -6.438 1.00 69.25 102 ARG A O 1
ATOM 799 N N . LYS A 1 103 ? -6.478 9.595 -6.672 1.00 77.12 103 LYS A N 1
ATOM 800 C CA . LYS A 1 103 ? -5.606 8.712 -7.455 1.00 77.12 103 LYS A CA 1
ATOM 801 C C . LYS A 1 103 ? -4.308 8.460 -6.696 1.00 77.12 103 LYS A C 1
ATOM 803 O O . LYS A 1 103 ? -3.688 9.403 -6.216 1.00 77.12 103 LYS A O 1
ATOM 808 N N . VAL A 1 104 ? -3.892 7.205 -6.616 1.00 81.88 104 VAL A N 1
ATOM 809 C CA . VAL A 1 104 ? -2.558 6.815 -6.158 1.00 81.88 104 VAL A CA 1
ATOM 810 C C . VAL A 1 104 ? -1.737 6.488 -7.392 1.00 81.88 104 VAL A C 1
ATOM 812 O O . VAL A 1 104 ? -2.113 5.613 -8.167 1.00 81.88 104 VAL A O 1
ATOM 815 N N . ARG A 1 105 ? -0.629 7.197 -7.592 1.00 84.81 105 ARG A N 1
ATOM 816 C CA . ARG A 1 105 ? 0.317 6.875 -8.656 1.00 84.81 105 ARG A CA 1
ATOM 817 C C . ARG A 1 105 ? 1.550 6.191 -8.090 1.00 84.81 105 ARG A C 1
ATOM 819 O O . ARG A 1 105 ? 2.085 6.658 -7.093 1.00 84.81 105 ARG A O 1
ATOM 826 N N . LEU A 1 106 ? 2.007 5.127 -8.734 1.00 85.56 106 LEU A N 1
ATOM 827 C CA . LEU A 1 106 ? 3.143 4.320 -8.293 1.00 85.56 106 LEU A CA 1
ATOM 828 C C . LEU A 1 106 ? 4.274 4.398 -9.321 1.00 85.56 106 LEU A C 1
ATOM 830 O O . LEU A 1 106 ? 4.028 4.337 -10.526 1.00 85.56 106 LEU A O 1
ATOM 834 N N . CYS A 1 107 ? 5.511 4.517 -8.844 1.00 86.06 107 CYS A N 1
ATOM 835 C CA . CYS A 1 107 ? 6.719 4.403 -9.663 1.00 86.06 107 CYS A CA 1
ATOM 836 C C . CYS A 1 107 ? 7.138 2.929 -9.749 1.00 86.06 107 CYS A C 1
ATOM 838 O O . CYS A 1 107 ? 8.230 2.564 -9.315 1.00 86.06 107 CYS A O 1
ATOM 840 N N . TYR A 1 108 ? 6.229 2.073 -10.232 1.00 86.81 108 TYR A N 1
ATOM 841 C CA . TYR A 1 108 ? 6.365 0.615 -10.160 1.00 86.81 108 TYR A CA 1
ATOM 842 C C . TYR A 1 108 ? 7.660 0.114 -10.814 1.00 86.81 108 TYR A C 1
ATOM 844 O O . TYR A 1 108 ? 8.394 -0.648 -10.190 1.00 86.81 108 TYR A O 1
ATOM 852 N N . ASP A 1 109 ? 7.997 0.606 -12.006 1.00 83.62 109 ASP A N 1
ATOM 853 C CA . ASP A 1 109 ? 9.203 0.169 -12.719 1.00 83.62 109 ASP A CA 1
ATOM 854 C C . ASP A 1 109 ? 10.483 0.558 -11.969 1.00 83.62 109 ASP A C 1
ATOM 856 O O . ASP A 1 109 ? 11.380 -0.266 -11.813 1.00 83.62 109 ASP A O 1
ATOM 860 N N . ASN A 1 110 ? 10.538 1.758 -11.377 1.00 84.06 110 ASN A N 1
ATOM 861 C CA . ASN A 1 110 ? 11.665 2.160 -10.526 1.00 84.06 110 ASN A CA 1
ATOM 862 C C . ASN A 1 110 ? 11.757 1.301 -9.261 1.00 84.06 110 ASN A C 1
ATOM 864 O O . ASN A 1 110 ? 12.849 1.063 -8.750 1.00 84.06 110 ASN A O 1
ATOM 868 N N . MET A 1 111 ? 10.623 0.884 -8.691 1.00 86.44 111 MET A N 1
ATOM 869 C CA . MET A 1 111 ? 10.613 -0.036 -7.550 1.00 86.44 111 MET A CA 1
ATOM 870 C C . MET A 1 111 ? 11.173 -1.399 -7.966 1.00 86.44 111 MET A C 1
ATOM 872 O O . MET A 1 111 ? 12.079 -1.902 -7.306 1.00 86.44 111 MET A O 1
ATOM 876 N N . LYS A 1 112 ? 10.693 -1.954 -9.084 1.00 85.75 112 LYS A N 1
ATOM 877 C CA . LYS A 1 112 ? 11.174 -3.221 -9.645 1.00 85.75 112 LYS A CA 1
ATOM 878 C C . LYS A 1 112 ? 12.672 -3.169 -9.951 1.00 85.75 112 LYS A C 1
ATOM 880 O O . LYS A 1 112 ? 13.408 -4.031 -9.488 1.00 85.75 112 LYS A O 1
ATOM 885 N N . HIS A 1 113 ? 13.138 -2.122 -10.631 1.00 84.31 113 HIS A N 1
ATOM 886 C CA . HIS A 1 113 ? 14.553 -1.926 -10.957 1.00 84.31 113 HIS A CA 1
ATOM 887 C C . HIS A 1 113 ? 15.447 -1.843 -9.709 1.00 84.31 113 HIS A C 1
ATOM 889 O O . HIS A 1 113 ? 16.558 -2.359 -9.704 1.00 84.31 113 HIS A O 1
ATOM 895 N N . ARG A 1 114 ? 14.943 -1.266 -8.611 1.00 84.25 114 ARG A N 1
ATOM 896 C CA . ARG A 1 114 ? 15.634 -1.225 -7.309 1.00 84.25 114 ARG A CA 1
ATOM 897 C C . ARG A 1 114 ? 15.482 -2.512 -6.485 1.00 84.25 114 ARG A C 1
ATOM 899 O O . ARG A 1 114 ? 15.776 -2.503 -5.293 1.00 84.25 114 ARG A O 1
ATOM 906 N N . GLY A 1 115 ? 14.977 -3.596 -7.074 1.00 85.62 115 GLY A N 1
ATOM 907 C CA . GLY A 1 115 ? 14.830 -4.889 -6.404 1.00 85.62 115 GLY A CA 1
ATOM 908 C C . GLY A 1 115 ? 13.751 -4.918 -5.319 1.00 85.62 115 GLY A C 1
ATOM 909 O O . GLY A 1 115 ? 13.827 -5.732 -4.392 1.00 85.62 115 GLY A O 1
ATOM 910 N N . PHE A 1 116 ? 12.745 -4.034 -5.390 1.00 86.19 116 PHE A N 1
ATOM 911 C CA . PHE A 1 116 ? 11.655 -4.058 -4.418 1.00 86.19 116 PHE A CA 1
ATOM 912 C C . PHE A 1 116 ? 10.929 -5.400 -4.450 1.00 86.19 116 PHE A C 1
ATOM 914 O O . PHE A 1 116 ? 10.626 -5.962 -5.500 1.00 86.19 116 PHE A O 1
ATOM 921 N N . GLN A 1 117 ? 10.599 -5.861 -3.253 1.00 92.12 117 GLN A N 1
ATOM 922 C CA . GLN A 1 117 ? 9.795 -7.048 -3.024 1.00 92.12 117 GLN A CA 1
ATOM 923 C C . GLN A 1 117 ? 8.312 -6.667 -2.908 1.00 92.12 117 GLN A C 1
ATOM 925 O O . GLN A 1 117 ? 7.966 -5.498 -2.693 1.00 92.12 117 GLN A O 1
ATOM 930 N N . PHE A 1 118 ? 7.426 -7.657 -2.976 1.00 92.94 118 PHE A N 1
ATOM 931 C CA . PHE A 1 118 ? 5.982 -7.475 -2.872 1.00 92.94 118 PHE A CA 1
ATOM 932 C C . PHE A 1 118 ? 5.556 -6.725 -1.603 1.00 92.94 118 PHE A C 1
ATOM 934 O O . PHE A 1 118 ? 4.756 -5.793 -1.692 1.00 92.94 118 PHE A O 1
ATOM 941 N N . CYS A 1 119 ? 6.134 -7.011 -0.431 1.00 92.81 119 CYS A N 1
ATOM 942 C CA . CYS A 1 119 ? 5.785 -6.246 0.771 1.00 92.81 119 CYS A CA 1
ATOM 943 C C . CYS A 1 119 ? 6.268 -4.787 0.703 1.00 92.81 119 CYS A C 1
ATOM 945 O O . CYS A 1 119 ? 5.652 -3.897 1.291 1.00 92.81 119 CYS A O 1
ATOM 947 N N . GLY A 1 120 ? 7.299 -4.489 -0.095 1.00 91.00 120 GLY A N 1
ATOM 948 C CA . GLY A 1 120 ? 7.669 -3.119 -0.463 1.00 91.00 120 GLY A CA 1
ATOM 949 C C . GLY A 1 120 ? 6.591 -2.404 -1.294 1.00 91.00 120 GLY A C 1
ATOM 950 O O . GLY A 1 120 ? 6.355 -1.203 -1.109 1.00 91.00 120 GLY A O 1
ATOM 951 N N . LEU A 1 121 ? 5.877 -3.136 -2.154 1.00 91.38 121 LEU A N 1
ATOM 952 C CA . LEU A 1 121 ? 4.695 -2.629 -2.853 1.00 91.38 121 LEU A CA 1
ATOM 953 C C . LEU A 1 121 ? 3.518 -2.420 -1.896 1.00 91.38 121 LEU A C 1
ATOM 955 O O . LEU A 1 121 ? 2.944 -1.330 -1.892 1.00 91.38 121 LEU A O 1
ATOM 959 N N . VAL A 1 122 ? 3.218 -3.392 -1.027 1.00 93.38 122 VAL A N 1
ATOM 960 C CA . VAL A 1 122 ? 2.192 -3.259 0.027 1.00 93.38 122 VAL A CA 1
ATOM 961 C C . VAL A 1 122 ? 2.449 -2.021 0.888 1.00 93.38 122 VAL A C 1
ATOM 963 O O . VAL A 1 122 ? 1.542 -1.207 1.074 1.00 93.38 122 VAL A O 1
ATOM 966 N N . ARG A 1 123 ? 3.697 -1.819 1.336 1.00 91.88 123 ARG A N 1
ATOM 967 C CA . ARG A 1 123 ? 4.127 -0.625 2.077 1.00 91.88 123 ARG A CA 1
ATOM 968 C C . ARG A 1 123 ? 3.749 0.657 1.351 1.00 91.88 123 ARG A C 1
ATOM 970 O O . ARG A 1 123 ? 3.209 1.572 1.969 1.00 91.88 123 ARG A O 1
ATOM 977 N N . THR A 1 124 ? 4.064 0.734 0.061 1.00 89.50 124 THR A N 1
ATOM 978 C CA . THR A 1 124 ? 3.842 1.933 -0.756 1.00 89.50 124 THR A CA 1
ATOM 979 C C . THR A 1 124 ? 2.349 2.184 -0.960 1.00 89.50 124 THR A C 1
ATOM 981 O O . THR A 1 124 ? 1.873 3.287 -0.707 1.00 89.50 124 THR A O 1
ATOM 984 N N . VAL A 1 125 ? 1.570 1.158 -1.314 1.00 90.31 125 VAL A N 1
ATOM 985 C CA . VAL A 1 125 ? 0.110 1.279 -1.473 1.00 90.31 125 VAL A CA 1
ATOM 986 C C . VAL A 1 125 ? -0.553 1.721 -0.165 1.00 90.31 125 VAL A C 1
ATOM 988 O O . VAL A 1 125 ? -1.379 2.638 -0.169 1.00 90.31 125 VAL A O 1
ATOM 991 N N . ALA A 1 126 ? -0.172 1.116 0.962 1.00 90.38 126 ALA A N 1
ATOM 992 C CA . ALA A 1 126 ? -0.691 1.474 2.276 1.00 90.38 126 ALA A CA 1
ATOM 993 C C . ALA A 1 126 ? -0.279 2.895 2.683 1.00 90.38 126 ALA A C 1
ATOM 995 O O . ALA A 1 126 ? -1.112 3.645 3.189 1.00 90.38 126 ALA A O 1
ATOM 996 N N . HIS A 1 127 ? 0.966 3.299 2.419 1.00 88.94 127 HIS A N 1
ATOM 997 C CA . HIS A 1 127 ? 1.446 4.661 2.657 1.00 88.94 127 HIS A CA 1
ATOM 998 C C . HIS A 1 127 ? 0.560 5.696 1.948 1.00 88.94 127 HIS A C 1
ATOM 1000 O O . HIS A 1 127 ? 0.008 6.584 2.600 1.00 88.94 127 HIS A O 1
ATOM 1006 N N . GLU A 1 128 ? 0.348 5.548 0.637 1.00 85.69 128 GLU A N 1
ATOM 1007 C CA . GLU A 1 128 ? -0.467 6.484 -0.154 1.00 85.69 128 GLU A CA 1
ATOM 1008 C C . GLU A 1 128 ? -1.955 6.456 0.231 1.00 85.69 128 GLU A C 1
ATOM 1010 O O . GLU A 1 128 ? -2.649 7.483 0.257 1.00 85.69 128 GLU A O 1
ATOM 1015 N N . PHE A 1 129 ? -2.463 5.288 0.623 1.00 86.81 129 PHE A N 1
ATOM 1016 C CA . PHE A 1 129 ? -3.790 5.184 1.217 1.00 86.81 129 PHE A CA 1
ATOM 1017 C C . PHE A 1 129 ? -3.884 5.934 2.556 1.00 86.81 129 PHE A C 1
ATOM 1019 O O . PHE A 1 129 ? -4.862 6.652 2.783 1.00 86.81 129 PHE A O 1
ATOM 1026 N N . GLY A 1 130 ? -2.853 5.851 3.401 1.00 87.50 130 GLY A N 1
ATOM 1027 C CA . GLY A 1 130 ? -2.747 6.562 4.676 1.00 87.50 130 GLY A CA 1
ATOM 1028 C C . GLY A 1 130 ? -2.896 8.077 4.526 1.00 87.50 130 GLY A C 1
ATOM 1029 O O . GLY A 1 130 ? -3.701 8.690 5.238 1.00 87.50 130 GLY A O 1
ATOM 1030 N N . HIS A 1 131 ? -2.234 8.673 3.529 1.00 84.44 131 HIS A N 1
ATOM 1031 C CA . HIS A 1 131 ? -2.446 10.079 3.146 1.00 84.44 131 HIS A CA 1
ATOM 1032 C C . HIS A 1 131 ? -3.910 10.372 2.820 1.00 84.44 131 HIS A C 1
ATOM 1034 O O . HIS A 1 131 ? -4.506 11.336 3.302 1.00 84.44 131 HIS A O 1
ATOM 1040 N N . THR A 1 132 ? -4.528 9.495 2.031 1.00 82.69 132 THR A N 1
ATOM 1041 C CA . THR A 1 132 ? -5.904 9.648 1.547 1.00 82.69 132 THR A CA 1
ATOM 1042 C C . THR A 1 132 ? -6.936 9.663 2.685 1.00 82.69 132 THR A C 1
ATOM 1044 O O . THR A 1 132 ? -7.974 10.353 2.620 1.00 82.69 132 THR A O 1
ATOM 1047 N N . VAL A 1 133 ? -6.691 8.887 3.739 1.00 86.12 133 VAL A N 1
ATOM 1048 C CA . VAL A 1 133 ? -7.573 8.810 4.910 1.00 86.12 133 VAL A CA 1
ATOM 1049 C C . VAL A 1 133 ? -7.198 9.819 6.004 1.00 86.12 133 VAL A C 1
ATOM 1051 O O . VAL A 1 133 ? -8.063 10.168 6.815 1.00 86.12 133 VAL A O 1
ATOM 1054 N N . GLY A 1 134 ? -5.999 10.402 5.938 1.00 84.25 134 GLY A N 1
ATOM 1055 C CA . GLY A 1 134 ? -5.488 11.387 6.891 1.00 84.25 134 GLY A CA 1
ATOM 1056 C C . GLY A 1 134 ? -4.932 10.740 8.156 1.00 84.25 134 GLY A C 1
ATOM 1057 O O . GLY A 1 134 ? -5.175 11.250 9.250 1.00 84.25 134 GLY A O 1
ATOM 1058 N N . ILE A 1 135 ? -4.258 9.597 8.010 1.00 84.88 135 ILE A N 1
ATOM 1059 C CA . ILE A 1 135 ? -3.528 8.969 9.112 1.00 84.88 135 ILE A CA 1
ATOM 1060 C C . ILE A 1 135 ? -2.303 9.837 9.435 1.00 84.88 135 ILE A C 1
ATOM 1062 O O . ILE A 1 135 ? -1.579 10.222 8.513 1.00 84.88 135 ILE A O 1
ATOM 1066 N N . PRO A 1 136 ? -2.083 10.194 10.712 1.00 78.19 136 PRO A N 1
ATOM 1067 C CA . PRO A 1 136 ? -0.934 10.996 11.106 1.00 78.19 136 PRO A CA 1
ATOM 1068 C C . PRO A 1 136 ? 0.380 10.260 10.821 1.00 78.19 136 PRO A C 1
ATOM 1070 O O . PRO A 1 136 ? 0.462 9.037 10.923 1.00 78.19 136 PRO A O 1
ATOM 1073 N N . LYS A 1 137 ? 1.422 11.023 10.478 1.00 77.44 137 LYS A N 1
ATOM 1074 C CA . LYS A 1 137 ? 2.798 10.509 10.445 1.00 77.44 137 LYS A CA 1
ATOM 1075 C C . LYS A 1 137 ? 3.265 10.217 11.868 1.00 77.44 137 LYS A C 1
ATOM 1077 O O . LYS A 1 137 ? 2.772 10.857 12.802 1.00 77.44 137 LYS A O 1
ATOM 1082 N N . ASP A 1 138 ? 4.256 9.343 12.015 1.00 68.31 138 ASP A N 1
ATOM 1083 C CA . ASP A 1 138 ? 4.936 9.189 13.298 1.00 68.31 138 ASP A CA 1
ATOM 1084 C C . ASP A 1 138 ? 5.544 10.539 13.719 1.00 68.31 138 ASP A C 1
ATOM 1086 O O . ASP A 1 138 ? 6.302 11.125 12.939 1.00 68.31 138 ASP A O 1
ATOM 1090 N N . PRO A 1 139 ? 5.226 11.089 14.900 1.00 62.00 139 PRO A N 1
ATOM 1091 C CA . PRO A 1 139 ? 5.930 12.264 15.396 1.00 62.00 139 PRO A CA 1
ATOM 1092 C C . PRO A 1 139 ? 7.392 11.970 15.779 1.00 62.00 139 PRO A C 1
ATOM 1094 O O . PRO A 1 139 ? 8.169 12.919 15.860 1.00 62.00 139 PRO A O 1
ATOM 1097 N N . PHE A 1 140 ? 7.768 10.700 15.977 1.00 60.91 140 PHE A N 1
ATOM 1098 C CA . PHE A 1 140 ? 9.060 10.277 16.524 1.00 60.91 140 PHE A CA 1
ATOM 1099 C C . PHE A 1 140 ? 9.923 9.435 15.566 1.00 60.91 140 PHE A C 1
ATOM 1101 O O . PHE A 1 140 ? 11.139 9.413 15.730 1.00 60.91 140 PHE A O 1
ATOM 1108 N N . ALA A 1 141 ? 9.357 8.788 14.541 1.00 56.72 141 ALA A N 1
ATOM 1109 C CA . ALA A 1 141 ? 10.148 8.045 13.553 1.00 56.72 141 ALA A CA 1
ATOM 1110 C C . ALA A 1 141 ? 10.628 8.951 12.404 1.00 56.72 141 ALA A C 1
ATOM 1112 O O . ALA A 1 141 ? 9.833 9.442 11.597 1.00 56.72 141 ALA A O 1
ATOM 1113 N N . GLN A 1 142 ? 11.946 9.150 12.330 1.00 50.12 142 GLN A N 1
ATOM 1114 C CA . GLN A 1 142 ? 12.640 9.958 11.320 1.00 50.12 142 GLN A CA 1
ATOM 1115 C C . GLN A 1 142 ? 13.244 9.064 10.221 1.00 50.12 142 GLN A C 1
ATOM 1117 O O . GLN A 1 142 ? 13.697 7.952 10.496 1.00 50.12 142 GLN A O 1
ATOM 1122 N N . HIS A 1 143 ? 13.275 9.546 8.977 1.00 44.97 143 HIS A N 1
ATOM 1123 C CA . HIS A 1 143 ? 14.072 8.979 7.890 1.00 44.97 143 HIS A CA 1
ATOM 1124 C C . HIS A 1 143 ? 15.452 9.658 7.844 1.00 44.97 143 HIS A C 1
ATOM 1126 O O . HIS A 1 143 ? 15.585 10.811 7.435 1.00 44.97 143 HIS A O 1
ATOM 1132 N N . GLY A 1 144 ? 16.504 8.926 8.232 1.00 48.53 144 GLY A N 1
ATOM 1133 C CA . GLY A 1 144 ? 17.887 9.412 8.152 1.00 48.53 144 GLY A CA 1
ATOM 1134 C C . GLY A 1 144 ? 18.147 10.683 8.977 1.00 48.53 144 GLY A C 1
ATOM 1135 O O . GLY A 1 144 ? 17.427 10.983 9.924 1.00 48.53 144 GLY A O 1
ATOM 1136 N N . LYS A 1 145 ? 19.191 11.446 8.624 1.00 39.91 145 LYS A N 1
ATOM 1137 C CA . LYS A 1 145 ? 19.602 12.665 9.357 1.00 39.91 145 LYS A CA 1
ATOM 1138 C C . LYS A 1 145 ? 18.632 13.852 9.202 1.00 39.91 145 LYS A C 1
ATOM 1140 O O . LYS A 1 145 ? 18.860 14.898 9.806 1.00 39.91 145 LYS A O 1
ATOM 1145 N N . ASN A 1 146 ? 17.577 13.731 8.391 1.00 43.62 146 ASN A N 1
ATOM 1146 C CA . ASN A 1 146 ? 16.717 14.856 8.033 1.00 43.62 146 ASN A CA 1
ATOM 1147 C C . ASN A 1 146 ? 15.411 14.841 8.847 1.00 43.62 146 ASN A C 1
ATOM 1149 O O . ASN A 1 146 ? 14.521 14.022 8.628 1.00 43.62 146 ASN A O 1
ATOM 1153 N N . ARG A 1 147 ? 15.276 15.782 9.791 1.00 45.56 147 ARG A N 1
ATOM 1154 C CA . ARG A 1 147 ? 14.166 15.850 10.770 1.00 45.56 147 ARG A CA 1
ATOM 1155 C C . ARG A 1 147 ? 12.773 16.087 10.155 1.00 45.56 147 ARG A C 1
ATOM 1157 O O . ARG A 1 147 ? 11.765 15.985 10.857 1.00 45.56 147 ARG A O 1
ATOM 1164 N N . SER A 1 148 ? 12.700 16.436 8.872 1.00 45.47 148 SER A N 1
ATOM 1165 C CA . SER A 1 148 ? 11.459 16.739 8.148 1.00 45.47 148 SER A CA 1
ATOM 1166 C C . SER A 1 148 ? 10.806 15.512 7.496 1.00 45.47 148 SER A C 1
ATOM 1168 O O . SER A 1 148 ? 9.597 15.535 7.236 1.00 45.47 148 SER A O 1
ATOM 1170 N N . ASP A 1 149 ? 11.558 14.429 7.281 1.00 44.31 149 ASP A N 1
ATOM 1171 C CA . ASP A 1 149 ? 11.056 13.218 6.635 1.00 44.31 149 ASP A CA 1
ATOM 1172 C C . ASP A 1 149 ? 10.573 12.211 7.688 1.00 44.31 149 ASP A C 1
ATOM 1174 O O . ASP A 1 149 ? 11.329 11.423 8.253 1.00 44.31 149 ASP A O 1
ATOM 1178 N N . ARG A 1 150 ? 9.290 12.310 8.042 1.00 58.41 150 ARG A N 1
ATOM 1179 C CA . ARG A 1 150 ? 8.666 11.456 9.063 1.00 58.41 150 ARG A CA 1
ATOM 1180 C C . ARG A 1 150 ? 8.120 10.175 8.442 1.00 58.41 150 ARG A C 1
ATOM 1182 O O . ARG A 1 150 ? 7.370 10.230 7.463 1.00 58.41 150 ARG A O 1
ATOM 1189 N N . VAL A 1 151 ? 8.417 9.036 9.066 1.00 63.03 151 VAL A N 1
ATOM 1190 C CA . VAL A 1 151 ? 7.944 7.716 8.629 1.00 63.03 151 VAL A CA 1
ATOM 1191 C C . VAL A 1 151 ? 6.423 7.630 8.788 1.00 63.03 151 VAL A C 1
ATOM 1193 O O . VAL A 1 151 ? 5.847 7.975 9.822 1.00 63.03 151 VAL A O 1
ATOM 1196 N N . TYR A 1 152 ? 5.742 7.115 7.767 1.00 71.94 152 TYR A N 1
ATOM 1197 C CA . TYR A 1 152 ? 4.325 6.777 7.880 1.00 71.94 152 TYR A CA 1
ATOM 1198 C C . TYR A 1 152 ? 4.190 5.392 8.507 1.00 71.94 152 TYR A C 1
ATOM 1200 O O . TYR A 1 152 ? 4.370 4.378 7.827 1.00 71.94 152 TYR A O 1
ATOM 1208 N N . GLN A 1 153 ? 3.844 5.363 9.797 1.00 80.88 153 GLN A N 1
ATOM 1209 C CA . GLN A 1 153 ? 3.688 4.136 10.593 1.00 80.88 153 GLN A CA 1
ATOM 1210 C C . GLN A 1 153 ? 2.736 3.137 9.929 1.00 80.88 153 GLN A C 1
ATOM 1212 O O . GLN A 1 153 ? 2.976 1.938 9.953 1.00 80.88 153 GLN A O 1
ATOM 1217 N N . PHE A 1 154 ? 1.703 3.634 9.248 1.00 87.31 154 PHE A N 1
ATOM 1218 C CA . PHE A 1 154 ? 0.730 2.801 8.550 1.00 87.31 154 PHE A CA 1
ATOM 1219 C C . PHE A 1 154 ? 1.315 1.998 7.387 1.00 87.31 154 PHE A C 1
ATOM 1221 O O . PHE A 1 154 ? 1.058 0.803 7.281 1.00 87.31 154 PHE A O 1
ATOM 1228 N N . GLY A 1 155 ? 2.140 2.625 6.543 1.00 89.44 155 GLY A N 1
ATOM 1229 C CA . GLY A 1 155 ? 2.824 1.907 5.467 1.00 89.44 155 GLY A CA 1
ATOM 1230 C C . GLY A 1 155 ? 3.827 0.892 6.016 1.00 89.44 155 GLY A C 1
ATOM 1231 O O . GLY A 1 155 ? 3.916 -0.220 5.506 1.00 89.44 155 GLY A O 1
ATOM 1232 N N . ARG A 1 156 ? 4.557 1.261 7.078 1.00 88.56 156 ARG A N 1
ATOM 1233 C CA . ARG A 1 156 ? 5.504 0.366 7.758 1.00 88.56 156 ARG A CA 1
ATOM 1234 C C . ARG A 1 156 ? 4.798 -0.861 8.337 1.00 88.56 156 ARG A C 1
ATOM 1236 O O . ARG A 1 156 ? 5.193 -1.972 8.019 1.00 88.56 156 ARG A O 1
ATOM 1243 N N . PHE A 1 157 ? 3.734 -0.659 9.103 1.00 91.81 157 PHE A N 1
ATOM 1244 C CA . PHE A 1 157 ? 2.992 -1.753 9.721 1.00 91.81 157 PHE A CA 1
ATOM 1245 C C . PHE A 1 157 ? 2.334 -2.658 8.677 1.00 91.81 157 PHE A C 1
ATOM 1247 O O . PHE A 1 157 ? 2.405 -3.871 8.789 1.00 91.81 157 PHE A O 1
ATOM 1254 N N . ALA A 1 158 ? 1.793 -2.103 7.586 1.00 93.94 158 ALA A N 1
ATOM 1255 C CA . ALA A 1 158 ? 1.297 -2.922 6.478 1.00 93.94 158 ALA A CA 1
ATOM 1256 C C . ALA A 1 158 ? 2.392 -3.797 5.837 1.00 93.94 158 ALA A C 1
ATOM 1258 O O . ALA A 1 158 ? 2.097 -4.905 5.390 1.00 93.94 158 ALA A O 1
ATOM 1259 N N . ARG A 1 159 ? 3.646 -3.318 5.797 1.00 93.75 159 ARG A N 1
ATOM 1260 C CA . ARG A 1 159 ? 4.793 -4.126 5.361 1.00 93.75 159 ARG A CA 1
ATOM 1261 C C . ARG A 1 159 ? 5.063 -5.267 6.330 1.00 93.75 159 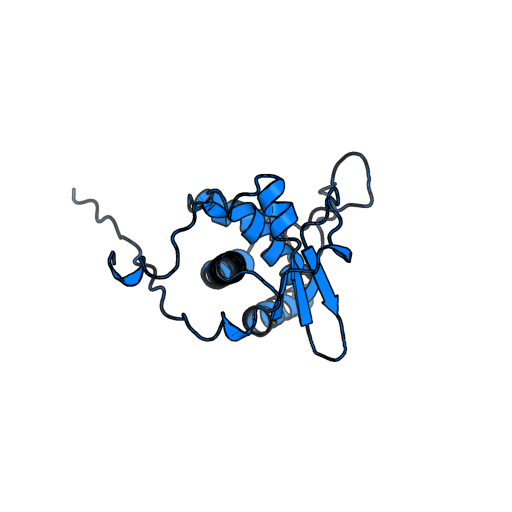ARG A C 1
ATOM 1263 O O . ARG A 1 159 ? 5.175 -6.394 5.875 1.00 93.75 159 ARG A O 1
ATOM 1270 N N . GLU A 1 160 ? 5.136 -4.965 7.623 1.00 93.19 160 GLU A N 1
ATOM 1271 C CA . GLU A 1 160 ? 5.400 -5.949 8.680 1.00 93.19 160 GLU A CA 1
ATOM 1272 C C . GLU A 1 160 ? 4.344 -7.064 8.643 1.00 93.19 160 GLU A C 1
ATOM 1274 O O . GLU A 1 160 ? 4.701 -8.231 8.575 1.00 93.19 160 GLU A O 1
ATOM 1279 N N . LEU A 1 161 ? 3.058 -6.719 8.499 1.00 94.12 161 LEU A N 1
ATOM 1280 C CA . LEU A 1 161 ? 1.977 -7.696 8.303 1.00 94.12 161 LEU A CA 1
ATOM 1281 C C . LEU A 1 161 ? 2.187 -8.601 7.076 1.00 94.12 161 LEU A C 1
ATOM 1283 O O . LEU A 1 161 ? 1.829 -9.776 7.094 1.00 94.12 161 LEU A O 1
ATOM 1287 N N . CYS A 1 162 ? 2.708 -8.048 5.981 1.00 95.12 162 CYS A N 1
ATOM 1288 C CA . CYS A 1 162 ? 2.977 -8.798 4.753 1.00 95.12 162 CYS A CA 1
ATOM 1289 C C . CYS A 1 162 ? 4.202 -9.712 4.895 1.00 95.12 162 CYS A C 1
ATOM 1291 O O . CYS A 1 162 ? 4.185 -10.844 4.410 1.00 95.12 162 CYS A O 1
ATOM 1293 N N . GLU A 1 163 ? 5.244 -9.231 5.574 1.00 93.19 163 GLU A N 1
ATOM 1294 C CA . GLU A 1 163 ? 6.458 -9.988 5.882 1.00 93.19 163 GLU A CA 1
ATOM 1295 C C . GLU A 1 163 ? 6.139 -11.140 6.853 1.00 93.19 163 GLU A C 1
ATOM 1297 O O . GLU A 1 163 ? 6.532 -12.273 6.584 1.00 93.19 163 GLU A O 1
ATOM 1302 N N . GLU A 1 164 ? 5.332 -10.894 7.894 1.00 91.62 164 GLU A N 1
ATOM 1303 C CA . GLU A 1 164 ? 4.783 -11.914 8.808 1.00 91.62 164 GLU A CA 1
ATOM 1304 C C . GLU A 1 164 ? 4.018 -13.016 8.061 1.00 91.62 164 GLU A C 1
ATOM 1306 O O . GLU A 1 164 ? 4.086 -14.186 8.429 1.00 91.62 164 GLU A O 1
ATOM 1311 N N . ALA A 1 165 ? 3.304 -12.658 6.990 1.00 90.81 165 ALA A N 1
ATOM 1312 C CA . ALA A 1 165 ? 2.567 -13.603 6.154 1.00 90.81 165 ALA A CA 1
ATOM 1313 C C . ALA A 1 165 ? 3.458 -14.383 5.162 1.00 90.81 165 ALA A C 1
ATOM 1315 O O . ALA A 1 165 ? 2.938 -15.150 4.352 1.00 90.81 165 ALA A O 1
ATOM 1316 N N . GLY A 1 166 ? 4.781 -14.175 5.173 1.00 89.94 166 GLY A N 1
ATOM 1317 C CA . GLY A 1 166 ? 5.722 -14.871 4.289 1.00 89.94 166 GLY A CA 1
ATOM 1318 C C . GLY A 1 166 ? 5.616 -14.463 2.815 1.00 89.94 166 GLY A C 1
ATOM 1319 O O . GLY A 1 166 ? 6.026 -15.212 1.930 1.00 89.94 166 GLY A O 1
ATOM 1320 N N . LEU A 1 167 ? 5.059 -13.283 2.522 1.00 89.00 167 LEU A N 1
ATOM 1321 C CA . LEU A 1 167 ? 4.804 -12.825 1.149 1.00 89.00 167 LEU A CA 1
ATOM 1322 C C . LEU A 1 167 ? 5.941 -11.971 0.564 1.00 89.00 167 LEU A C 1
ATOM 1324 O O . LEU A 1 167 ? 5.773 -11.350 -0.487 1.00 89.00 167 LEU A O 1
ATOM 1328 N N . GLN A 1 168 ? 7.106 -11.933 1.213 1.00 88.69 168 GLN A N 1
ATOM 1329 C CA . GLN A 1 168 ? 8.281 -11.206 0.735 1.00 88.69 168 GLN A CA 1
ATOM 1330 C C . GLN A 1 168 ? 8.903 -11.935 -0.461 1.00 88.69 168 GLN A C 1
ATOM 1332 O O . GLN A 1 168 ? 9.716 -12.843 -0.306 1.00 88.69 168 GLN A O 1
ATOM 1337 N N . ARG A 1 169 ? 8.479 -11.555 -1.668 1.00 88.06 169 ARG A N 1
ATOM 1338 C CA . ARG A 1 169 ? 8.950 -12.141 -2.929 1.00 88.06 169 ARG A CA 1
ATOM 1339 C C . ARG A 1 169 ? 9.252 -11.048 -3.952 1.00 88.06 169 ARG A C 1
ATOM 1341 O O . ARG A 1 169 ? 8.617 -9.989 -3.878 1.00 88.06 169 ARG A O 1
ATOM 1348 N N . PRO A 1 170 ? 10.159 -11.285 -4.913 1.00 89.56 170 PRO A N 1
ATOM 1349 C CA . PRO A 1 170 ? 10.420 -10.331 -5.981 1.00 89.56 170 PRO A CA 1
ATOM 1350 C C . PRO A 1 170 ? 9.143 -10.030 -6.772 1.00 89.56 170 PRO A C 1
ATOM 1352 O O . PRO A 1 170 ? 8.293 -10.906 -6.940 1.00 89.56 170 PRO A O 1
ATOM 1355 N N . LEU A 1 171 ? 8.981 -8.787 -7.232 1.00 85.56 171 LEU A N 1
ATOM 1356 C CA . LEU A 1 171 ? 7.772 -8.369 -7.953 1.00 85.56 171 LEU A CA 1
ATOM 1357 C C . LEU A 1 171 ? 7.559 -9.135 -9.273 1.00 85.56 171 LEU A C 1
ATOM 1359 O O . LEU A 1 171 ? 6.420 -9.369 -9.668 1.00 85.56 171 LEU A O 1
ATOM 1363 N N . ASP A 1 172 ? 8.635 -9.581 -9.909 1.00 81.62 172 ASP A N 1
ATOM 1364 C CA . ASP A 1 172 ? 8.644 -10.417 -11.114 1.00 81.62 172 ASP A CA 1
ATOM 1365 C C . ASP A 1 172 ? 8.425 -11.916 -10.849 1.00 81.62 172 ASP A C 1
ATOM 1367 O O . ASP A 1 172 ? 8.099 -12.660 -11.772 1.00 81.62 172 ASP A O 1
ATOM 1371 N N . ALA A 1 173 ? 8.551 -12.367 -9.599 1.00 77.69 173 ALA A N 1
ATOM 1372 C CA . ALA A 1 173 ? 8.382 -13.768 -9.209 1.00 77.69 173 ALA A CA 1
ATOM 1373 C C . ALA A 1 173 ? 6.951 -14.112 -8.752 1.00 77.69 173 ALA A C 1
ATOM 1375 O O . ALA A 1 173 ? 6.685 -15.232 -8.302 1.00 77.69 173 ALA A O 1
ATOM 1376 N N . LEU A 1 174 ? 6.017 -13.157 -8.813 1.00 69.94 174 LEU A N 1
ATOM 1377 C CA . LEU A 1 174 ? 4.634 -13.389 -8.412 1.00 69.94 174 LEU A CA 1
ATOM 1378 C C . LEU A 1 174 ? 3.889 -14.183 -9.498 1.00 69.94 174 LEU A C 1
ATOM 1380 O O . LEU A 1 174 ? 3.985 -13.847 -10.680 1.00 69.94 174 LEU A O 1
ATOM 1384 N N . PRO A 1 175 ? 3.134 -15.241 -9.138 1.00 58.91 175 PRO A N 1
ATOM 1385 C CA . PRO A 1 175 ? 2.437 -16.042 -10.134 1.00 58.91 175 PRO A CA 1
ATOM 1386 C C . PRO A 1 175 ? 1.457 -15.166 -10.914 1.00 58.91 175 PRO A C 1
ATOM 1388 O O . PRO A 1 175 ? 0.638 -14.464 -10.312 1.00 58.91 175 PRO A O 1
ATOM 1391 N N . ARG A 1 176 ? 1.502 -15.241 -12.251 1.00 55.66 176 ARG A N 1
ATOM 1392 C CA . ARG A 1 176 ? 0.447 -14.649 -13.081 1.00 55.66 176 ARG A CA 1
ATOM 1393 C C . ARG A 1 176 ? -0.890 -15.245 -12.640 1.00 55.66 176 ARG A C 1
ATOM 1395 O O . ARG A 1 176 ? -0.998 -16.443 -12.383 1.00 55.66 176 ARG A O 1
ATOM 1402 N N . TRP A 1 177 ? -1.898 -14.388 -12.545 1.00 45.16 177 TRP A N 1
ATOM 1403 C CA . TRP A 1 177 ? -3.199 -14.633 -11.911 1.00 45.16 177 TRP A CA 1
ATOM 1404 C C . TRP A 1 177 ? -3.969 -15.881 -12.393 1.00 45.16 177 TRP A C 1
ATOM 1406 O O . TRP A 1 177 ? -4.932 -16.298 -11.755 1.00 45.16 177 TRP A O 1
ATOM 1416 N N . THR A 1 178 ? -3.550 -16.513 -13.489 1.00 44.44 178 THR A N 1
ATOM 1417 C CA . THR A 1 178 ? -4.192 -17.700 -14.061 1.00 44.44 178 THR A CA 1
ATOM 1418 C C . THR A 1 178 ? -4.006 -18.981 -13.238 1.00 44.44 178 THR A C 1
ATOM 1420 O O . THR A 1 178 ? -4.808 -19.899 -13.395 1.00 44.44 178 THR A O 1
ATOM 1423 N N . SER A 1 179 ? -3.015 -19.078 -12.339 1.00 41.00 179 SER A N 1
ATOM 1424 C CA . SER A 1 179 ? -2.680 -20.358 -11.678 1.00 41.00 179 SER A CA 1
ATOM 1425 C C . SER A 1 179 ? -3.228 -20.563 -10.258 1.00 41.00 179 SER A C 1
ATOM 1427 O O . SER A 1 179 ? -3.218 -21.692 -9.768 1.00 41.00 179 SER A O 1
ATOM 1429 N N . TRP A 1 180 ? -3.771 -19.534 -9.598 1.00 42.97 180 TRP A N 1
ATOM 1430 C CA . TRP A 1 180 ? -4.275 -19.671 -8.219 1.00 42.97 180 TRP A CA 1
ATOM 1431 C C . TRP A 1 180 ? -5.662 -20.317 -8.113 1.00 42.97 180 TRP A C 1
ATOM 1433 O O . TRP A 1 180 ? -6.018 -20.792 -7.040 1.00 42.97 180 TRP A O 1
ATOM 1443 N N . LYS A 1 181 ? -6.416 -20.426 -9.219 1.00 37.75 181 LYS A N 1
ATOM 1444 C CA . LYS A 1 181 ? -7.706 -21.147 -9.253 1.00 37.75 181 LYS A CA 1
ATOM 1445 C C . LYS A 1 181 ? -7.582 -22.671 -9.095 1.00 37.75 181 LYS A C 1
ATOM 1447 O O . LYS A 1 181 ? -8.602 -23.330 -8.969 1.00 37.75 181 LYS A O 1
ATOM 1452 N N . LYS A 1 182 ? -6.374 -23.248 -9.155 1.00 35.50 182 LYS A N 1
ATOM 1453 C CA . LYS A 1 182 ? -6.176 -24.711 -9.209 1.00 35.50 182 LYS A CA 1
ATOM 1454 C C . LYS A 1 182 ? -5.562 -25.344 -7.958 1.00 35.50 182 LYS A C 1
ATOM 1456 O O . LYS A 1 182 ? -5.236 -26.525 -8.011 1.00 35.50 182 LYS A O 1
ATOM 1461 N N . ARG A 1 183 ? -5.356 -24.606 -6.862 1.00 36.66 183 ARG A N 1
ATOM 1462 C CA . ARG A 1 183 ? -4.702 -25.182 -5.668 1.00 36.66 183 ARG A CA 1
ATOM 1463 C C . ARG A 1 183 ? -5.452 -25.074 -4.347 1.00 36.66 183 ARG A C 1
ATOM 1465 O O . ARG A 1 183 ? -4.926 -25.618 -3.386 1.00 36.66 183 ARG A O 1
ATOM 1472 N N . TYR A 1 184 ? -6.640 -24.472 -4.301 1.00 38.84 184 TYR A N 1
ATOM 1473 C CA . TYR A 1 184 ? -7.505 -24.476 -3.117 1.00 38.84 184 TYR A CA 1
ATOM 1474 C C . TYR A 1 184 ? -8.967 -24.415 -3.540 1.00 38.84 184 TYR A C 1
ATOM 1476 O O . TYR A 1 184 ? -9.286 -23.496 -4.330 1.00 38.84 184 TYR A O 1
#

Radius of gyration: 17.11 Å; chains: 1; bounding box: 35×53×40 Å